Protein AF-0000000083146155 (afdb_homodimer)

Nearest PDB structures (foldseek):
  5msj-assembly4_a  TM=2.814E-01  e=1.990E+00  Mus musculus
  5mx5-assembly1_F  TM=3.264E-01  e=3.813E+00  Mus musculus
  6r1j-assembly1_J-2  TM=2.032E-01  e=9.038E-01  Aeromonas hydrophila J-1
  2ap3-assembly1_A  TM=3.369E-01  e=5.528E+00  Staphylococcus aureus subsp. aureus MW2
  6h2e-assembly1_P-2  TM=2.278E-01  e=1.731E+00  Aeromonas hydrophila subsp. hydrophila AL09-71

Secondary structure (DSSP, 8-state):
--SHHHHHHHHHHHHHHHHHHHHHHHHHIIIIIHHHHHHHHHHS---HHHHHHHHHHHHHHHHHHHHHHHHHHHHHHHHHHHHHHH-GGGGGGS-TTHHHHHHHHHHHHHTHHHHIIIIIHHHHHHHHHHHHS---HHHHHHHHHHHHHHHHHHHHHHHHHHHHHHHHHHHHS--HHHH-/--SHHHHHHHHHHHHHHHHHHHHHHHHHIIIIIHHHHHHHHHHS---HHHHHHHHHHHHHHHHHHHHHHHHHHHHHHHHHHHHHHH-GGGGGGS-TTHHHHHHHHHHHHHTHHHHIIIIIHHHHHHHHHHHHS---HHHHHHHHHHHHHHHHHHHHHHHHHHHHHHHHHHHHS--HHHH-

InterPro domains:
  IPR013901 Anthrone oxygenase [PF08592] (55-167)

Solvent-accessible surface area (backbone atoms only — not comparable to full-atom values): 16990 Å² total; per-residue (Å²): 133,80,77,57,58,57,57,42,48,51,22,46,49,45,17,32,35,37,18,14,16,51,15,19,28,42,33,31,45,35,72,26,46,51,51,18,50,53,48,30,39,73,73,64,70,40,55,47,39,56,50,30,37,37,46,48,41,31,49,56,46,41,61,67,46,50,57,59,51,24,48,55,18,19,50,21,20,40,48,41,16,52,48,46,70,71,28,75,82,43,45,83,52,25,42,95,58,20,33,61,30,15,42,49,19,17,50,30,27,46,37,45,57,60,47,37,65,72,74,37,42,68,59,51,50,52,43,50,51,45,34,73,43,81,79,46,75,78,49,34,64,49,45,53,52,49,51,55,50,45,33,53,55,41,40,57,45,20,44,33,15,38,50,15,21,53,40,33,46,54,25,60,40,56,53,61,75,70,76,101,132,78,73,57,59,58,58,43,48,51,24,46,49,45,17,32,36,38,18,14,17,51,14,17,27,42,32,31,44,34,71,24,45,51,51,20,51,53,48,29,39,72,73,63,71,39,53,46,40,55,50,30,38,37,46,48,40,31,49,55,46,41,63,70,46,51,56,60,52,22,49,54,19,18,50,21,20,40,49,40,15,52,48,44,70,72,28,74,82,42,45,83,52,26,44,96,58,21,33,61,31,16,41,48,18,16,49,30,27,45,37,47,57,60,46,37,64,70,74,38,40,68,59,52,52,53,41,49,51,45,35,73,44,81,79,46,76,79,49,34,63,49,45,53,52,49,51,56,50,45,31,54,55,42,39,56,45,18,44,33,15,39,51,14,22,52,39,34,47,54,25,61,40,56,53,62,77,71,76,102

Organism: NCBI:txid138285

Foldseek 3Di:
DDPLVVLLVVLLCLQLCLLLVLLVVLLCCLPPNLVVLLVCVVPVVPAQLVSLLVVVVVVVVCVVPNQVSLQSNLVSLQSNLVSCVVDPVCPQQFDPCLSVLSNQLSCLSNVLVVLCVPPPVVLNVLSVVSNPDDDDPVSRVVSSVSSNVNSVSSNVSSVSSVVSSVSSVNRRGPPCVVVD/DDPLVVLLVVLLVLQLCLLLVLLVVLLCCLPPNLVVLLVCVVPVVPAQLVSLLVVVVVVVVCVVPNQVSLQSNLVSLQSNLVSCVVDPVCPQQFDPCLSVLSNQLSCLSNVLVVLCVPPPVVLNVLSVVSNPDDDDPVSRVVSSVSSNVNSVSSNVSSVSSVVSSVSSVNRRGPPCVVVD

pLDDT: mean 87.16, std 15.24, range [31.7, 98.44]

Structure (mmCIF, N/CA/C/O backbone):
data_AF-0000000083146155-model_v1
#
loop_
_entity.id
_entity.type
_entity.pdbx_description
1 polymer 'DUF1772-domain-containing protein'
#
loop_
_atom_site.group_PDB
_atom_site.id
_atom_site.type_symbol
_atom_site.label_atom_id
_atom_site.label_alt_id
_atom_site.label_comp_id
_atom_site.label_asym_id
_atom_site.label_entity_id
_atom_site.label_seq_id
_atom_site.pdbx_PDB_ins_code
_atom_site.Cartn_x
_atom_site.Cartn_y
_atom_site.Cartn_z
_atom_site.occupancy
_atom_site.B_iso_or_equiv
_atom_s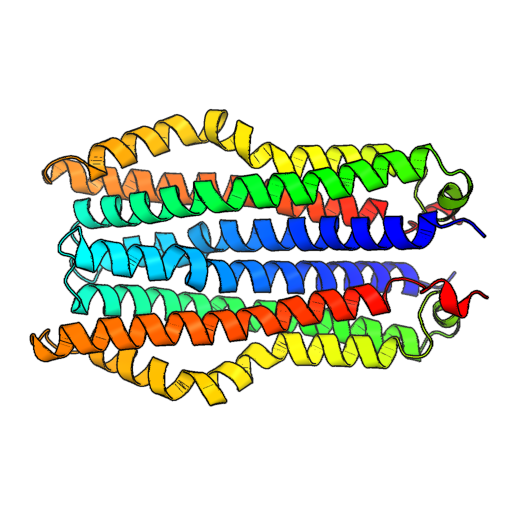ite.auth_seq_id
_atom_site.auth_comp_id
_atom_site.auth_asym_id
_atom_site.auth_atom_id
_atom_site.pdbx_PDB_model_num
ATOM 1 N N . MET A 1 1 ? -1.237 -24.719 -30.266 1 31.97 1 MET A N 1
ATOM 2 C CA . MET A 1 1 ? -0.448 -24.578 -29.047 1 31.97 1 MET A CA 1
ATOM 3 C C . MET A 1 1 ? -1.006 -23.469 -28.172 1 31.97 1 MET A C 1
ATOM 5 O O . MET A 1 1 ? -1.076 -22.312 -28.594 1 31.97 1 MET A O 1
ATOM 9 N N . SER A 1 2 ? -1.996 -23.453 -27.266 1 38.19 2 SER A N 1
ATOM 10 C CA . SER A 1 2 ? -3.098 -22.641 -26.75 1 38.19 2 SER A CA 1
ATOM 11 C C . SER A 1 2 ? -2.586 -21.375 -26.078 1 38.19 2 SER A C 1
ATOM 13 O O . SER A 1 2 ? -1.736 -21.438 -25.188 1 38.19 2 SER A O 1
ATOM 15 N N . THR A 1 3 ? -2.342 -20.234 -26.766 1 43.84 3 THR A N 1
ATOM 16 C CA . THR A 1 3 ? -2.09 -18.812 -26.625 1 43.84 3 THR A CA 1
ATOM 17 C C . THR A 1 3 ? -2.57 -18.297 -25.266 1 43.84 3 THR A C 1
ATOM 19 O O . THR A 1 3 ? -2.262 -17.172 -24.875 1 43.84 3 THR A O 1
ATOM 22 N N . HIS A 1 4 ? -3.465 -19.094 -24.562 1 54.62 4 HIS A N 1
ATOM 23 C CA . HIS A 1 4 ? -4.277 -18.875 -23.375 1 54.62 4 HIS A CA 1
ATOM 24 C C . HIS A 1 4 ? -3.416 -18.891 -22.109 1 54.62 4 HIS A C 1
ATOM 26 O O . HIS A 1 4 ? -3.664 -18.125 -21.172 1 54.62 4 HIS A O 1
ATOM 32 N N . PRO A 1 5 ? -2.176 -19.594 -22.266 1 67.19 5 PRO A N 1
ATOM 33 C CA . PRO A 1 5 ? -1.485 -19.781 -21 1 67.19 5 PRO A CA 1
ATOM 34 C C . PRO A 1 5 ? -0.743 -18.531 -20.531 1 67.19 5 PRO A C 1
ATOM 36 O O . PRO A 1 5 ? -0.784 -18.203 -19.344 1 67.19 5 PRO A O 1
ATOM 39 N N . THR A 1 6 ? -0.368 -17.75 -21.688 1 69.25 6 THR A N 1
ATOM 40 C CA . THR A 1 6 ? 0.398 -16.578 -21.281 1 69.25 6 THR A CA 1
ATOM 41 C C . THR A 1 6 ? -0.528 -15.469 -20.766 1 69.25 6 THR A C 1
ATOM 43 O O . THR A 1 6 ? -0.235 -14.82 -19.766 1 69.25 6 THR A O 1
ATOM 46 N N . ALA A 1 7 ? -1.548 -15.266 -21.562 1 79.06 7 ALA A N 1
ATOM 47 C CA . ALA A 1 7 ? -2.512 -14.25 -21.156 1 79.06 7 ALA A CA 1
ATOM 48 C C . ALA A 1 7 ? -3.092 -14.57 -19.781 1 79.06 7 ALA A C 1
ATOM 50 O O . ALA A 1 7 ? -3.311 -13.672 -18.969 1 79.06 7 ALA A O 1
ATOM 51 N N . PHE A 1 8 ? -3.301 -15.789 -19.578 1 83.56 8 PHE A N 1
ATOM 52 C CA . PHE A 1 8 ? -3.826 -16.219 -18.281 1 83.56 8 PHE A CA 1
ATOM 53 C C . PHE A 1 8 ? -2.814 -15.969 -17.172 1 83.56 8 PHE A C 1
ATOM 55 O O . PHE A 1 8 ? -3.168 -15.445 -16.109 1 83.56 8 PHE A O 1
ATOM 62 N N . CYS A 1 9 ? -1.632 -16.188 -17.516 1 77 9 CYS A N 1
ATOM 63 C CA . CYS A 1 9 ? -0.571 -15.984 -16.531 1 77 9 CYS A CA 1
ATOM 64 C C . CYS A 1 9 ? -0.4 -14.5 -16.219 1 77 9 CYS A C 1
ATOM 66 O O . CYS A 1 9 ? -0.25 -14.117 -15.055 1 77 9 CYS A O 1
ATOM 68 N N . VAL A 1 10 ? -0.438 -13.734 -17.188 1 80.12 10 VAL A N 1
ATOM 69 C CA . VAL A 1 10 ? -0.311 -12.297 -17.016 1 80.12 10 VAL A CA 1
ATOM 70 C C . VAL A 1 10 ? -1.491 -11.766 -16.203 1 80.12 10 VAL A C 1
ATOM 72 O O . VAL A 1 10 ? -1.312 -10.961 -15.281 1 80.12 10 VAL A O 1
ATOM 75 N N . ALA A 1 11 ? -2.631 -12.219 -16.516 1 87.62 11 ALA A N 1
ATOM 76 C CA . ALA A 1 11 ? -3.822 -11.789 -15.781 1 87.62 11 ALA A CA 1
ATOM 77 C C . ALA A 1 11 ? -3.742 -12.211 -14.32 1 87.62 11 ALA A C 1
ATOM 79 O O . ALA A 1 11 ? -4.156 -11.461 -13.43 1 87.62 11 ALA A O 1
ATOM 80 N N . GLN A 1 12 ? -3.246 -13.305 -14.094 1 84.81 12 GLN A N 1
ATOM 81 C CA . GLN A 1 12 ? -3.086 -13.773 -12.727 1 84.81 12 GLN A CA 1
ATOM 82 C C . GLN A 1 12 ? -2.119 -12.883 -11.945 1 84.81 12 GLN A C 1
ATOM 84 O O . GLN A 1 12 ? -2.396 -12.5 -10.812 1 84.81 12 GLN A O 1
ATOM 89 N N . VAL A 1 13 ? -1.104 -12.594 -12.656 1 82.44 13 VAL A N 1
ATOM 90 C CA . VAL A 1 13 ? -0.081 -11.766 -12.023 1 82.44 13 VAL A CA 1
ATOM 91 C C . VAL A 1 13 ? -0.646 -10.375 -11.734 1 82.44 13 VAL A C 1
ATOM 93 O O . VAL A 1 13 ? -0.481 -9.844 -10.633 1 82.44 13 VAL A O 1
ATOM 96 N N . VAL A 1 14 ? -1.274 -9.844 -12.625 1 88.31 14 VAL A N 1
ATOM 97 C CA . VAL A 1 14 ? -1.86 -8.516 -12.477 1 88.31 14 VAL A CA 1
ATOM 98 C C . VAL A 1 14 ? -2.92 -8.539 -11.375 1 88.31 14 VAL A C 1
ATOM 100 O O . VAL A 1 14 ? -2.967 -7.648 -10.531 1 88.31 14 VAL A O 1
ATOM 103 N N . GLY A 1 15 ? -3.695 -9.594 -11.406 1 93.56 15 GLY A N 1
ATOM 104 C CA . GLY A 1 15 ? -4.738 -9.703 -10.391 1 93.56 15 GLY A CA 1
ATOM 105 C C . GLY A 1 15 ? -4.191 -9.859 -8.984 1 93.56 15 GLY A C 1
ATOM 106 O O . GLY A 1 15 ? -4.566 -9.117 -8.078 1 93.56 15 GLY A O 1
ATOM 107 N N . LEU A 1 16 ? -3.312 -10.727 -8.859 1 89.75 16 LEU A N 1
ATOM 108 C CA . LEU A 1 16 ? -2.777 -11.039 -7.535 1 89.75 16 LEU A CA 1
ATOM 109 C C . LEU A 1 16 ? -1.937 -9.883 -7.004 1 89.75 16 LEU A C 1
ATOM 111 O O . LEU A 1 16 ? -2.117 -9.453 -5.863 1 89.75 16 LEU A O 1
ATOM 115 N N . SER A 1 17 ? -1.04 -9.391 -7.793 1 90.75 17 SER A N 1
ATOM 116 C CA . SER A 1 17 ? -0.197 -8.281 -7.363 1 90.75 17 SER A CA 1
ATOM 117 C C . SER A 1 17 ? -1.017 -7.008 -7.16 1 90.75 17 SER A C 1
ATOM 119 O O . SER A 1 17 ? -0.774 -6.254 -6.215 1 90.75 17 SER A O 1
ATOM 121 N N . GLY A 1 18 ? -1.962 -6.855 -8.07 1 95.31 18 GLY A N 1
ATOM 122 C CA . GLY A 1 18 ? -2.805 -5.676 -7.945 1 95.31 18 GLY A CA 1
ATOM 123 C C . GLY A 1 18 ? -3.609 -5.656 -6.66 1 95.31 18 GLY A C 1
ATOM 124 O O . GLY A 1 18 ? -3.756 -4.605 -6.031 1 95.31 18 GLY A O 1
ATOM 125 N N . ALA A 1 19 ? -4.086 -6.805 -6.328 1 97 19 ALA A N 1
ATOM 126 C CA . ALA A 1 19 ? -4.891 -6.898 -5.113 1 97 19 ALA A CA 1
ATOM 127 C C . ALA A 1 19 ? -4.047 -6.621 -3.873 1 97 19 ALA A C 1
ATOM 129 O O . ALA A 1 19 ? -4.441 -5.828 -3.012 1 97 19 ALA A O 1
ATOM 130 N N . ALA A 1 20 ? -2.916 -7.199 -3.801 1 95.5 20 ALA A N 1
ATOM 131 C CA . ALA A 1 20 ? -2.029 -6.984 -2.658 1 95.5 20 ALA A CA 1
ATOM 132 C C . ALA A 1 20 ? -1.504 -5.555 -2.633 1 95.5 20 ALA A C 1
ATOM 134 O O . ALA A 1 20 ? -1.403 -4.941 -1.565 1 95.5 20 ALA A O 1
ATOM 135 N N . PHE A 1 21 ? -1.176 -5.062 -3.816 1 96.38 21 PHE A N 1
ATOM 136 C CA . PHE A 1 21 ? -0.699 -3.693 -3.949 1 96.38 21 PHE A CA 1
ATOM 137 C C . PHE A 1 21 ? -1.745 -2.705 -3.445 1 96.38 21 PHE A C 1
ATOM 139 O O . PHE A 1 21 ? -1.431 -1.803 -2.668 1 96.38 21 PHE A O 1
ATOM 146 N N . LEU A 1 22 ? -2.938 -2.873 -3.914 1 97.88 22 LEU A N 1
ATOM 147 C CA . LEU A 1 22 ? -4.027 -1.99 -3.516 1 97.88 22 LEU A CA 1
ATOM 148 C C . LEU A 1 22 ? -4.27 -2.066 -2.012 1 97.88 22 LEU A C 1
ATOM 150 O O . LEU A 1 22 ? -4.48 -1.042 -1.36 1 97.88 22 LEU A O 1
ATOM 154 N N . SER A 1 23 ? -4.273 -3.246 -1.504 1 97.81 23 SER A N 1
ATOM 155 C CA . SER A 1 23 ? -4.434 -3.424 -0.064 1 97.81 23 SER A CA 1
ATOM 156 C C . SER A 1 23 ? -3.361 -2.666 0.71 1 97.81 23 SER A C 1
ATOM 158 O O . SER A 1 23 ? -3.67 -1.945 1.662 1 97.81 23 SER A O 1
ATOM 160 N N . GLY A 1 24 ? -2.125 -2.818 0.305 1 96.69 24 GLY A N 1
ATOM 161 C CA . GLY A 1 24 ? -1.04 -2.111 0.968 1 96.69 24 GLY A CA 1
ATOM 162 C C . GLY A 1 24 ? -1.189 -0.604 0.917 1 96.69 24 GLY A C 1
ATOM 163 O O . GLY A 1 24 ? -0.949 0.084 1.911 1 96.69 24 GLY A O 1
ATOM 164 N N . LYS A 1 25 ? -1.527 -0.166 -0.209 1 96.38 25 LYS A N 1
ATOM 165 C CA . LYS A 1 25 ? -1.712 1.27 -0.401 1 96.38 25 LYS A CA 1
ATOM 166 C C . LYS A 1 25 ? -2.775 1.819 0.546 1 96.38 25 LYS A C 1
ATOM 168 O O . LYS A 1 25 ? -2.574 2.861 1.175 1 96.38 25 LYS A O 1
ATOM 173 N N . ILE A 1 26 ? -3.891 1.121 0.667 1 97.12 26 ILE A N 1
ATOM 174 C CA . ILE A 1 26 ? -4.996 1.572 1.506 1 97.12 26 ILE A CA 1
ATOM 175 C C . ILE A 1 26 ? -4.629 1.407 2.979 1 97.12 26 ILE A C 1
ATOM 177 O O . ILE A 1 26 ? -4.902 2.289 3.797 1 97.12 26 ILE A O 1
ATOM 181 N N . PHE A 1 27 ? -3.924 0.325 3.332 1 96.06 27 PHE A N 1
ATOM 182 C CA . PHE A 1 27 ? -3.521 0.073 4.711 1 96.06 27 PHE A CA 1
ATOM 183 C C . PHE A 1 27 ? -2.545 1.139 5.191 1 96.06 27 PHE A C 1
ATOM 185 O O . PHE A 1 27 ? -2.537 1.492 6.375 1 96.06 27 PHE A O 1
ATOM 192 N N . SER A 1 28 ? -1.743 1.602 4.312 1 95.75 28 SER A N 1
ATOM 193 C CA . SER A 1 28 ? -0.761 2.617 4.68 1 95.75 28 SER A CA 1
ATOM 194 C C . SER A 1 28 ? -1.434 3.85 5.273 1 95.75 28 SER A C 1
ATOM 196 O O . SER A 1 28 ? -0.94 4.426 6.242 1 95.75 28 SER A O 1
ATOM 198 N N . LEU A 1 29 ? -2.529 4.211 4.746 1 96.12 29 LEU A N 1
ATOM 199 C CA . LEU A 1 29 ? -3.26 5.379 5.223 1 96.12 29 LEU A CA 1
ATOM 200 C C . LEU A 1 29 ? -3.76 5.164 6.648 1 96.12 29 LEU A C 1
ATOM 202 O O . LEU A 1 29 ? -3.752 6.094 7.461 1 96.12 29 LEU A O 1
ATOM 206 N N . SER A 1 30 ? -4.121 3.918 6.93 1 96 30 SER A N 1
ATOM 207 C CA . SER A 1 30 ? -4.711 3.611 8.227 1 96 30 SER A CA 1
ATOM 208 C C . SER A 1 30 ? -3.633 3.326 9.273 1 96 30 SER A C 1
ATOM 210 O O . SER A 1 30 ? -3.818 3.607 10.453 1 96 30 SER A O 1
ATOM 212 N N . THR A 1 31 ? -2.531 2.793 8.859 1 94.38 31 THR A N 1
ATOM 213 C CA . THR A 1 31 ? -1.574 2.322 9.852 1 94.38 31 THR A CA 1
ATOM 214 C C . THR A 1 31 ? -0.445 3.332 10.039 1 94.38 31 THR A C 1
ATOM 216 O O . THR A 1 31 ? 0.225 3.34 11.07 1 94.38 31 THR A O 1
ATOM 219 N N . VAL A 1 32 ? -0.24 4.156 9.094 1 94 32 VAL A N 1
ATOM 220 C CA . VAL A 1 32 ? 0.902 5.062 9.164 1 94 32 VAL A CA 1
ATOM 221 C C . VAL A 1 32 ? 0.417 6.508 9.125 1 94 32 VAL A C 1
ATOM 223 O O . VAL A 1 32 ? 0.663 7.281 10.055 1 94 32 VAL A O 1
ATOM 226 N N . VAL A 1 33 ? -0.425 6.805 8.172 1 94.38 33 VAL A N 1
ATOM 227 C CA . VAL A 1 33 ? -0.638 8.195 7.777 1 94.38 33 VAL A CA 1
ATOM 228 C C . VAL A 1 33 ? -1.578 8.875 8.773 1 94.38 33 VAL A C 1
ATOM 230 O O . VAL A 1 33 ? -1.211 9.867 9.398 1 94.38 33 VAL A O 1
ATOM 233 N N . VAL A 1 34 ? -2.754 8.258 8.953 1 95.44 34 VAL A N 1
ATOM 234 C CA . VAL A 1 34 ? -3.744 8.914 9.797 1 95.44 34 VAL A CA 1
ATOM 235 C C . VAL A 1 34 ? -3.256 8.938 11.242 1 95.44 34 VAL A C 1
ATOM 237 O O . VAL A 1 34 ? -3.369 9.953 11.93 1 95.44 34 VAL A O 1
ATOM 240 N N . PRO A 1 35 ? -2.631 7.867 11.695 1 95.12 35 PRO A N 1
ATOM 241 C CA . PRO A 1 35 ? -2.055 7.934 13.039 1 95.12 35 PRO A CA 1
ATOM 242 C C . PRO A 1 35 ? -0.976 9.008 13.172 1 95.12 35 PRO A C 1
ATOM 244 O O . PRO A 1 35 ? -0.856 9.641 14.219 1 95.12 35 PRO A O 1
ATOM 247 N N . ALA A 1 36 ? -0.198 9.219 12.188 1 94.56 36 ALA A N 1
ATOM 248 C CA . ALA A 1 36 ? 0.831 10.258 12.203 1 94.56 36 ALA A CA 1
ATOM 249 C C . ALA A 1 36 ? 0.208 11.648 12.305 1 94.56 36 ALA A C 1
ATOM 251 O O . ALA A 1 36 ? 0.737 12.523 13 1 94.56 36 ALA A O 1
ATOM 252 N N . ILE A 1 37 ? -0.878 11.859 11.617 1 94.06 37 ILE A N 1
ATOM 253 C CA . ILE A 1 37 ? -1.585 13.133 11.648 1 94.06 37 ILE A CA 1
ATOM 254 C C . ILE A 1 37 ? -2.178 13.367 13.031 1 94.06 37 ILE A C 1
ATOM 256 O O . ILE A 1 37 ? -2.045 14.453 13.602 1 94.06 37 ILE A O 1
ATOM 260 N N . ILE A 1 38 ? -2.791 12.312 13.562 1 93.94 38 ILE A N 1
ATOM 261 C CA . ILE A 1 38 ? -3.375 12.414 14.898 1 93.94 38 ILE A CA 1
ATOM 262 C C . ILE A 1 38 ? -2.277 12.695 15.914 1 93.94 38 ILE A C 1
ATOM 264 O O . ILE A 1 38 ? -2.457 13.523 16.812 1 93.94 38 ILE A O 1
ATOM 268 N N . GLN A 1 39 ? -1.173 12.055 15.789 1 94.06 39 GLN A N 1
ATOM 269 C CA . GLN A 1 39 ? -0.038 12.289 16.672 1 94.06 39 GLN A CA 1
ATOM 270 C C . GLN A 1 39 ? 0.433 13.742 16.594 1 94.06 39 GLN A C 1
ATOM 272 O O . GLN A 1 39 ? 0.791 14.344 17.609 1 94.06 39 GLN A O 1
ATOM 277 N N . ALA A 1 40 ? 0.434 14.281 15.43 1 92.19 40 ALA A N 1
ATOM 278 C CA . ALA A 1 40 ? 0.857 15.664 15.242 1 92.19 40 ALA A CA 1
ATOM 279 C C . ALA A 1 40 ? -0.109 16.625 15.922 1 92.19 40 ALA A C 1
ATOM 281 O O . ALA A 1 40 ? 0.302 17.688 16.422 1 92.19 40 ALA A O 1
ATOM 282 N N . THR A 1 41 ? -1.384 16.297 15.867 1 91.31 41 THR A N 1
ATOM 283 C CA . THR A 1 41 ? -2.357 17.141 16.547 1 91.31 41 THR A CA 1
ATOM 284 C C . THR A 1 41 ? -2.15 17.109 18.047 1 91.31 41 THR A C 1
ATOM 286 O O . THR A 1 41 ? -2.324 18.109 18.734 1 91.31 41 THR A O 1
ATOM 289 N N . ARG A 1 42 ? -1.691 16.047 18.547 1 90.38 42 ARG A N 1
ATOM 290 C CA . ARG A 1 42 ? -1.549 15.844 19.984 1 90.38 42 ARG A CA 1
ATOM 291 C C . ARG A 1 42 ? -0.203 16.359 20.469 1 90.38 42 ARG A C 1
ATOM 293 O O . ARG A 1 42 ? -0.112 16.922 21.562 1 90.38 42 ARG A O 1
ATOM 300 N N . GLU A 1 43 ? 0.776 16.219 19.672 1 90.56 43 GLU A N 1
ATOM 301 C CA . GLU A 1 43 ? 2.129 16.453 20.172 1 90.56 43 GLU A CA 1
ATOM 302 C C . GLU A 1 43 ? 2.754 17.688 19.531 1 90.56 43 GLU A C 1
ATOM 304 O O . GLU A 1 43 ? 3.66 18.297 20.109 1 90.56 43 GLU A O 1
ATOM 309 N N . ASP A 1 44 ? 2.287 18.016 18.328 1 87.94 44 ASP A N 1
ATOM 310 C CA . ASP A 1 44 ? 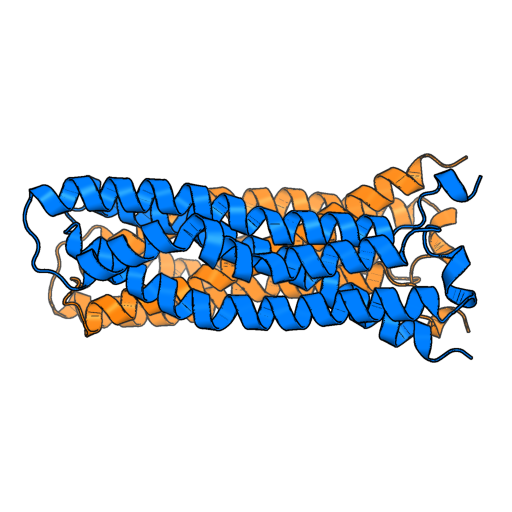2.986 19.062 17.594 1 87.94 44 ASP A CA 1
ATOM 311 C C . ASP A 1 44 ? 2.072 20.266 17.328 1 87.94 44 ASP A C 1
ATOM 313 O O . ASP A 1 44 ? 2.322 21.062 16.422 1 87.94 44 ASP A O 1
ATOM 317 N N . GLN A 1 45 ? 0.933 20.359 18 1 85.81 45 GLN A N 1
ATOM 318 C CA . GLN A 1 45 ? 0.006 21.5 17.969 1 85.81 45 GLN A CA 1
ATOM 319 C C . GLN A 1 45 ? -0.538 21.734 16.562 1 85.81 45 GLN A C 1
ATOM 321 O O . GLN A 1 45 ? -0.679 22.875 16.141 1 85.81 45 GLN A O 1
ATOM 326 N N . LEU A 1 46 ? -0.656 20.703 15.82 1 89.25 46 LEU A N 1
ATOM 327 C CA . LEU A 1 46 ? -1.369 20.797 14.547 1 89.25 46 LEU A CA 1
ATOM 328 C C . LEU A 1 46 ? -2.848 21.094 14.781 1 89.25 46 LEU A C 1
ATOM 330 O O . LEU A 1 46 ? -3.545 20.328 15.438 1 89.25 46 LEU A O 1
ATOM 334 N N . PRO A 1 47 ? -3.275 22.234 14.266 1 88.5 47 PRO A N 1
ATOM 335 C CA . PRO A 1 47 ? -4.707 22.484 14.414 1 88.5 47 PRO A CA 1
ATOM 336 C C . PRO A 1 47 ? -5.574 21.375 13.836 1 88.5 47 PRO A C 1
ATOM 338 O O . PRO A 1 47 ? -5.285 20.859 12.75 1 88.5 47 PRO A O 1
ATOM 341 N N . VAL A 1 48 ? -6.57 21.062 14.508 1 88.25 48 VAL A N 1
ATOM 342 C CA . VAL A 1 48 ? -7.422 19.922 14.156 1 88.25 48 VAL A CA 1
ATOM 343 C C . VAL A 1 48 ? -8.109 20.188 12.812 1 88.25 48 VAL A C 1
ATOM 345 O O . VAL A 1 48 ? -8.344 19.266 12.039 1 88.25 48 VAL A O 1
ATOM 348 N N . THR A 1 49 ? -8.414 21.406 12.562 1 88.19 49 THR A N 1
ATOM 349 C CA . THR A 1 49 ? -9.008 21.766 11.273 1 88.19 49 THR A CA 1
ATOM 350 C C . THR A 1 49 ? -8.031 21.5 10.133 1 88.19 49 THR A C 1
ATOM 352 O O . THR A 1 49 ? -8.438 21.094 9.047 1 88.19 49 THR A O 1
ATOM 355 N N . THR A 1 50 ? -6.816 21.797 10.406 1 90.94 50 THR A N 1
ATOM 356 C CA . THR A 1 50 ? -5.793 21.531 9.398 1 90.94 50 THR A CA 1
ATOM 357 C C . THR A 1 50 ? -5.621 20.031 9.188 1 90.94 50 THR A C 1
ATOM 359 O O . THR A 1 50 ? -5.371 19.578 8.07 1 90.94 50 THR A O 1
ATOM 362 N N . ALA A 1 51 ? -5.738 19.344 10.266 1 93.5 51 ALA A N 1
ATOM 363 C CA . ALA A 1 51 ? -5.695 17.891 10.141 1 93.5 51 ALA A CA 1
ATOM 364 C C . ALA A 1 51 ? -6.801 17.375 9.227 1 93.5 51 ALA A C 1
ATOM 366 O O . ALA A 1 51 ? -6.574 16.484 8.398 1 93.5 51 ALA A O 1
ATOM 367 N N . ALA A 1 52 ? -7.969 17.938 9.352 1 93.94 52 ALA A N 1
ATOM 368 C CA . ALA A 1 52 ? -9.086 17.562 8.492 1 93.94 52 ALA A CA 1
ATOM 369 C C . ALA A 1 52 ? -8.812 17.938 7.039 1 93.94 52 ALA A C 1
ATOM 371 O O . ALA A 1 52 ? -9.195 17.219 6.121 1 93.94 52 ALA A O 1
ATOM 372 N N . LYS A 1 53 ? -8.188 19.062 6.859 1 93.75 53 LYS A N 1
ATOM 373 C CA . LYS A 1 53 ? -7.848 19.484 5.508 1 93.75 53 LYS A CA 1
ATOM 374 C C . LYS A 1 53 ? -6.824 18.562 4.871 1 93.75 53 LYS A C 1
ATOM 376 O O . LYS A 1 53 ? -6.918 18.234 3.684 1 93.75 53 LYS A O 1
ATOM 381 N N . ILE A 1 54 ? -5.855 18.172 5.637 1 94.38 54 ILE A N 1
ATOM 382 C CA . ILE A 1 54 ? -4.879 17.219 5.137 1 94.38 54 ILE A CA 1
ATOM 383 C C . ILE A 1 54 ? -5.582 15.914 4.754 1 94.38 54 ILE A C 1
ATOM 385 O O . ILE A 1 54 ? -5.316 15.352 3.693 1 94.38 54 ILE A O 1
ATOM 389 N N . TRP A 1 55 ? -6.469 15.508 5.664 1 96.12 55 TRP A N 1
ATOM 390 C CA . TRP A 1 55 ? -7.234 14.305 5.371 1 96.12 55 TRP A CA 1
ATOM 391 C C . TRP A 1 55 ? -8.016 14.453 4.07 1 96.12 55 TRP A C 1
ATOM 393 O O . TRP A 1 55 ? -8.078 13.531 3.26 1 96.12 55 TRP A O 1
ATOM 403 N N . ARG A 1 56 ? -8.664 15.547 3.875 1 95.06 56 ARG A N 1
ATOM 404 C CA . ARG A 1 56 ? -9.406 15.805 2.645 1 95.06 56 ARG A CA 1
ATOM 405 C C . ARG A 1 56 ? -8.516 15.633 1.42 1 95.06 56 ARG A C 1
ATOM 407 O O . ARG A 1 56 ? -8.922 15.016 0.433 1 95.06 56 ARG A O 1
ATOM 414 N N . ASN A 1 57 ? -7.363 16.188 1.487 1 95.31 57 ASN A N 1
ATOM 415 C CA . ASN A 1 57 ? -6.418 16.047 0.386 1 95.31 57 ASN A CA 1
ATOM 416 C C . ASN A 1 57 ? -6.035 14.586 0.155 1 95.31 57 ASN A C 1
ATOM 418 O O . ASN A 1 57 ? -5.941 14.141 -0.99 1 95.31 57 ASN A O 1
ATOM 422 N N . LEU A 1 58 ? -5.789 13.922 1.267 1 95.69 58 LEU A N 1
ATOM 423 C CA . LEU A 1 58 ? -5.477 12.5 1.195 1 95.69 58 LEU A CA 1
ATOM 424 C C . LEU A 1 58 ? -6.605 11.727 0.526 1 95.69 58 LEU A C 1
ATOM 426 O O . LEU A 1 58 ? -6.363 10.922 -0.374 1 95.69 58 LEU A O 1
ATOM 430 N N . TYR A 1 59 ? -7.75 12.008 1.056 1 95.69 59 TYR A N 1
ATOM 431 C CA . TYR A 1 59 ? -8.93 11.289 0.572 1 95.69 59 TYR A CA 1
ATOM 432 C C . TYR A 1 59 ? -9.164 11.562 -0.909 1 95.69 59 TYR A C 1
ATOM 434 O O . TYR A 1 59 ? -9.484 10.648 -1.672 1 95.69 59 TYR A O 1
ATOM 442 N N . THR A 1 60 ? -9.039 12.742 -1.351 1 94.81 60 THR A N 1
ATOM 443 C CA . THR A 1 60 ? -9.258 13.125 -2.742 1 94.81 60 THR A CA 1
ATOM 444 C C . THR A 1 60 ? -8.242 12.445 -3.654 1 94.81 60 THR A C 1
ATOM 446 O O . THR A 1 60 ? -8.602 11.922 -4.711 1 94.81 60 THR A O 1
ATOM 449 N N . ARG A 1 61 ? -7.098 12.383 -3.275 1 94 61 ARG A N 1
ATOM 450 C CA . ARG A 1 61 ? -6.062 11.727 -4.062 1 94 61 ARG A CA 1
ATOM 451 C C . ARG A 1 61 ? -6.246 10.211 -4.051 1 94 61 ARG A C 1
ATOM 453 O O . ARG A 1 61 ? -6.055 9.547 -5.074 1 94 61 ARG A O 1
ATOM 460 N N . GLY A 1 62 ? -6.547 9.695 -2.885 1 94.06 62 GLY A N 1
ATOM 461 C CA . GLY A 1 62 ? -6.809 8.273 -2.781 1 94.06 62 GLY A CA 1
ATOM 462 C C . GLY A 1 62 ? -7.973 7.812 -3.639 1 94.06 62 GLY A C 1
ATOM 463 O O . GLY A 1 62 ? -7.887 6.785 -4.312 1 94.06 62 GLY A O 1
ATOM 464 N N . LYS A 1 63 ? -9.008 8.594 -3.609 1 93.94 63 LYS A N 1
ATOM 465 C CA . LYS A 1 63 ? -10.203 8.281 -4.395 1 93.94 63 LYS A CA 1
ATOM 466 C C . LYS A 1 63 ? -9.898 8.297 -5.887 1 93.94 63 LYS A C 1
ATOM 468 O O . LYS A 1 63 ? -10.492 7.539 -6.656 1 93.94 63 LYS A O 1
ATOM 473 N N . ALA A 1 64 ? -8.977 9.031 -6.312 1 94.25 64 ALA A N 1
ATOM 474 C CA . ALA A 1 64 ? -8.609 9.133 -7.723 1 94.25 64 ALA A CA 1
ATOM 475 C C . ALA A 1 64 ? -7.746 7.949 -8.148 1 94.25 64 ALA A C 1
ATOM 477 O O . ALA A 1 64 ? -7.652 7.637 -9.336 1 94.25 64 ALA A O 1
ATOM 478 N N . GLN A 1 65 ? -7.125 7.344 -7.254 1 95.19 65 GLN A N 1
ATOM 479 C CA . GLN A 1 65 ? -6.145 6.324 -7.609 1 95.19 65 GLN A CA 1
ATOM 480 C C . GLN A 1 65 ? -6.668 4.926 -7.281 1 95.19 65 GLN A C 1
ATOM 482 O O . GLN A 1 65 ? -6.512 3.998 -8.078 1 95.19 65 GLN A O 1
ATOM 487 N N . ALA A 1 66 ? -7.277 4.738 -6.168 1 95.94 66 ALA A N 1
ATOM 488 C CA . ALA A 1 66 ? -7.605 3.408 -5.664 1 95.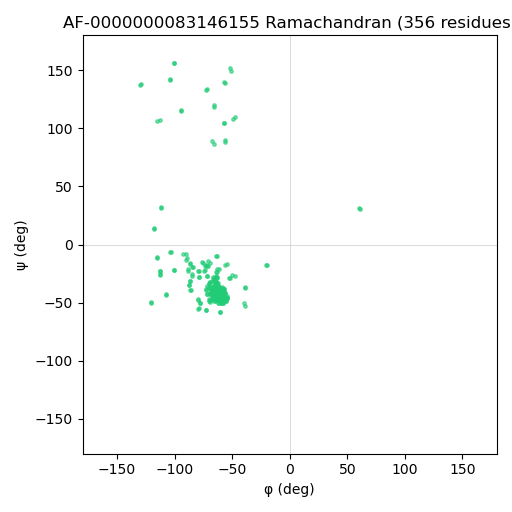94 66 ALA A CA 1
ATOM 489 C C . ALA A 1 66 ? -8.656 2.734 -6.543 1 95.94 66 ALA A C 1
ATOM 491 O O . ALA A 1 66 ? -8.484 1.584 -6.957 1 95.94 66 ALA A O 1
ATOM 492 N N . PRO A 1 67 ? -9.789 3.41 -6.949 1 96.56 67 PRO A N 1
ATOM 493 C CA . PRO A 1 67 ? -10.82 2.734 -7.738 1 96.56 67 PRO A CA 1
ATOM 494 C C . PRO A 1 67 ? -10.32 2.283 -9.109 1 96.56 67 PRO A C 1
ATOM 496 O O . PRO A 1 67 ? -10.594 1.157 -9.531 1 96.56 67 PRO A O 1
ATOM 499 N N . PRO A 1 68 ? -9.57 3.088 -9.852 1 96.88 68 PRO A N 1
ATOM 500 C CA . PRO A 1 68 ? -9.023 2.594 -11.117 1 96.88 68 PRO A CA 1
ATOM 501 C C . PRO A 1 68 ? -8.125 1.375 -10.938 1 96.88 68 PRO A C 1
ATOM 503 O O . PRO A 1 68 ? -8.156 0.452 -11.758 1 96.88 68 PRO A O 1
ATOM 506 N N . ILE A 1 69 ? -7.262 1.399 -9.938 1 96.5 69 ILE A N 1
ATOM 507 C CA . ILE A 1 69 ? -6.422 0.24 -9.656 1 96.5 69 ILE A CA 1
ATOM 508 C C . ILE A 1 69 ? -7.301 -0.974 -9.359 1 96.5 69 ILE A C 1
ATOM 510 O O . ILE A 1 69 ? -7.031 -2.076 -9.844 1 96.5 69 ILE A O 1
ATOM 514 N N . ALA A 1 70 ? -8.32 -0.753 -8.594 1 98.19 70 ALA A N 1
ATOM 515 C CA . ALA A 1 70 ? -9.258 -1.829 -8.281 1 98.19 70 ALA A CA 1
ATOM 516 C C . ALA A 1 70 ? -9.914 -2.363 -9.547 1 98.19 70 ALA A C 1
ATOM 518 O O . ALA A 1 70 ? -10.086 -3.574 -9.703 1 98.19 70 ALA A O 1
ATOM 519 N N . ALA A 1 71 ? -10.266 -1.487 -10.414 1 97.62 71 ALA A N 1
ATOM 520 C CA . ALA A 1 71 ? -10.938 -1.873 -11.656 1 97.62 71 ALA A CA 1
ATOM 521 C C . ALA A 1 71 ? -10.031 -2.742 -12.523 1 97.62 71 ALA A C 1
ATOM 523 O O . ALA A 1 71 ? -10.453 -3.781 -13.031 1 97.62 71 ALA A O 1
ATOM 524 N N . VAL A 1 72 ? -8.797 -2.328 -12.703 1 96.69 72 VAL A N 1
ATOM 525 C CA . VAL A 1 72 ? -7.844 -3.08 -13.516 1 96.69 72 VAL A CA 1
ATOM 526 C C . VAL A 1 72 ? -7.602 -4.449 -12.883 1 96.69 72 VAL A C 1
ATOM 528 O O . VAL A 1 72 ? -7.57 -5.465 -13.578 1 96.69 72 VAL A O 1
ATOM 531 N N . THR A 1 73 ? -7.422 -4.453 -11.578 1 97.06 73 THR A N 1
ATOM 532 C CA . THR A 1 73 ? -7.188 -5.691 -10.836 1 97.06 73 THR A CA 1
ATOM 533 C C . THR A 1 73 ? -8.383 -6.629 -10.961 1 97.06 73 THR A C 1
ATOM 535 O O . THR A 1 73 ? -8.219 -7.82 -11.242 1 97.06 73 THR A O 1
ATOM 538 N N . SER A 1 74 ? -9.531 -6.078 -10.781 1 98.19 74 SER A N 1
ATOM 539 C CA . SER A 1 74 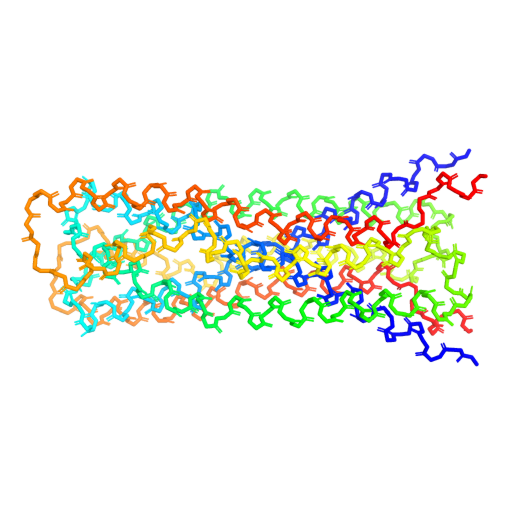? -10.75 -6.867 -10.898 1 98.19 74 SER A CA 1
ATOM 540 C C . SER A 1 74 ? -10.922 -7.418 -12.312 1 98.19 74 SER A C 1
ATOM 542 O O . SER A 1 74 ? -11.312 -8.57 -12.484 1 98.19 74 SER A O 1
ATOM 544 N N . ALA A 1 75 ? -10.68 -6.613 -13.273 1 97.75 75 ALA A N 1
ATOM 545 C CA . ALA A 1 75 ? -10.766 -7.062 -14.656 1 97.75 75 ALA A CA 1
ATOM 546 C C . ALA A 1 75 ? -9.82 -8.234 -14.914 1 97.75 75 ALA A C 1
ATOM 548 O O . ALA A 1 75 ? -10.164 -9.164 -15.641 1 97.75 75 ALA A O 1
ATOM 549 N N . ALA A 1 76 ? -8.656 -8.164 -14.367 1 94.81 76 ALA A N 1
ATOM 550 C CA . ALA A 1 76 ? -7.699 -9.258 -14.5 1 94.81 76 ALA A CA 1
ATOM 551 C C . ALA A 1 76 ? -8.25 -10.539 -13.883 1 94.81 76 ALA A C 1
ATOM 553 O O . ALA A 1 76 ? -8.156 -11.617 -14.484 1 94.81 76 ALA A O 1
ATOM 554 N N . PHE A 1 77 ? -8.797 -10.453 -12.703 1 96.25 77 PHE A N 1
ATOM 555 C CA . PHE A 1 77 ? -9.383 -11.617 -12.055 1 96.25 77 PHE A CA 1
ATOM 556 C C . PHE A 1 77 ? -10.555 -12.164 -12.867 1 96.25 77 PHE A C 1
ATOM 558 O O . PHE A 1 77 ? -10.734 -13.375 -12.977 1 96.25 77 PHE A O 1
ATOM 565 N N . LEU A 1 78 ? -11.359 -11.312 -13.398 1 97.06 78 LEU A N 1
ATOM 566 C CA . LEU A 1 78 ? -12.492 -11.758 -14.203 1 97.06 78 LEU A CA 1
ATOM 567 C C . LEU A 1 78 ? -12.016 -12.461 -15.469 1 97.06 78 LEU A C 1
ATOM 569 O O . LEU A 1 78 ? -12.648 -13.414 -15.922 1 97.06 78 LEU A O 1
ATOM 573 N N . TYR A 1 79 ? -11.008 -11.945 -16.047 1 94.88 79 TYR A N 1
ATOM 574 C CA . TYR A 1 79 ? -10.43 -12.641 -17.188 1 94.88 79 TYR A CA 1
ATOM 575 C C . TYR A 1 79 ? -9.984 -14.047 -16.797 1 94.88 79 TYR A C 1
ATOM 577 O O . TYR A 1 79 ? -10.195 -15 -17.547 1 94.88 79 TYR A O 1
ATOM 585 N N . CYS A 1 80 ? -9.312 -14.156 -15.672 1 90.5 80 CYS A N 1
ATOM 586 C CA . CYS A 1 80 ? -8.914 -15.477 -15.203 1 90.5 80 CYS A CA 1
ATOM 587 C C . CYS A 1 80 ? -10.125 -16.391 -15.023 1 90.5 80 CYS A C 1
ATOM 589 O O . CYS A 1 80 ? -10.078 -17.562 -15.383 1 90.5 80 CYS A O 1
ATOM 591 N N . ALA A 1 81 ? -11.141 -15.82 -14.477 1 93.25 81 ALA A N 1
ATOM 592 C CA . ALA A 1 81 ? -12.359 -16.609 -14.289 1 93.25 81 ALA A CA 1
ATOM 593 C C . ALA A 1 81 ? -12.906 -17.094 -15.617 1 93.25 81 ALA A C 1
ATOM 595 O O . ALA A 1 81 ? -13.273 -18.266 -15.75 1 93.25 81 ALA A O 1
ATOM 596 N N . TRP A 1 82 ? -12.984 -16.25 -16.547 1 92.88 82 TRP A N 1
ATOM 597 C CA . TRP A 1 82 ? -13.477 -16.578 -17.875 1 92.88 82 TRP A CA 1
ATOM 598 C C . TRP A 1 82 ? -12.57 -17.625 -18.547 1 92.88 82 TRP A C 1
ATOM 600 O O . TRP A 1 82 ? -13.055 -18.578 -19.141 1 92.88 82 TRP A O 1
ATOM 610 N N . ALA A 1 83 ? -11.281 -17.453 -18.438 1 88 83 ALA A N 1
ATOM 611 C CA . ALA A 1 83 ? -10.312 -18.344 -19.062 1 88 83 ALA A CA 1
ATOM 612 C C . ALA A 1 83 ? -10.422 -19.75 -18.5 1 88 83 ALA A C 1
ATOM 614 O O . ALA A 1 83 ? -10.328 -20.734 -19.25 1 88 83 ALA A O 1
ATOM 615 N N . VAL A 1 84 ? -10.531 -19.844 -17.234 1 84.38 84 VAL A N 1
ATOM 616 C CA . VAL A 1 84 ? -10.648 -21.156 -16.594 1 84.38 84 VAL A CA 1
ATOM 617 C C . VAL A 1 84 ? -11.938 -21.844 -17.031 1 84.38 84 VAL A C 1
ATOM 619 O O . VAL A 1 84 ? -11.961 -23.047 -17.266 1 84.38 84 VAL A O 1
ATOM 622 N N . ARG A 1 85 ? -12.992 -21.172 -17.203 1 85.75 85 ARG A N 1
ATOM 623 C CA . ARG A 1 85 ? -14.273 -21.734 -17.625 1 85.75 85 ARG A CA 1
ATOM 624 C C . ARG A 1 85 ? -14.227 -22.156 -19.094 1 85.75 85 ARG A C 1
ATOM 626 O O . ARG A 1 85 ? -14.82 -23.172 -19.469 1 85.75 85 ARG A O 1
ATOM 633 N N . SER A 1 86 ? -13.547 -21.422 -19.844 1 84.62 86 SER A N 1
ATOM 634 C CA . SER A 1 86 ? -13.578 -21.625 -21.281 1 84.62 86 SER A CA 1
ATOM 635 C C . SER A 1 86 ? -12.523 -22.641 -21.719 1 84.62 86 SER A C 1
ATOM 637 O O . SER A 1 86 ? -12.539 -23.109 -22.859 1 84.62 86 SER A O 1
ATOM 639 N N . SER A 1 87 ? -11.555 -22.844 -20.938 1 75.69 87 SER A N 1
ATOM 640 C CA . SER A 1 87 ? -10.453 -23.703 -21.375 1 75.69 87 SER A CA 1
ATOM 641 C C . SER A 1 87 ? -10.367 -24.969 -20.531 1 75.69 87 SER A C 1
ATOM 643 O O . SER A 1 87 ? -9.883 -24.922 -19.391 1 75.69 87 SER A O 1
ATOM 645 N N . PRO A 1 88 ? -10.797 -26.078 -21.172 1 65.88 88 PRO A N 1
ATOM 646 C CA . PRO A 1 88 ? -10.664 -27.344 -20.469 1 65.88 88 PRO A CA 1
ATOM 647 C C . PRO A 1 88 ? -9.203 -27.688 -20.156 1 65.88 88 PRO A C 1
ATOM 649 O O . PRO A 1 88 ? -8.938 -28.453 -19.219 1 65.88 88 PRO A O 1
ATOM 652 N N . SER A 1 89 ? -8.383 -27.094 -20.875 1 63.69 89 SER A N 1
ATOM 653 C CA . SER A 1 89 ? -6.973 -27.422 -20.688 1 63.69 89 SER A CA 1
ATOM 654 C C . SER A 1 89 ? -6.434 -26.828 -19.391 1 63.69 89 SER A C 1
ATOM 656 O O . SER A 1 89 ? -5.406 -27.281 -18.875 1 63.69 89 SER A O 1
ATOM 658 N N . LEU A 1 90 ? -7.141 -25.875 -18.906 1 60.25 90 LEU A N 1
ATOM 659 C CA . LEU A 1 90 ? -6.688 -25.25 -17.672 1 60.25 90 LEU A CA 1
ATOM 660 C C . LEU A 1 90 ? -7.266 -25.969 -16.453 1 60.25 90 LEU A C 1
ATOM 662 O O . LEU A 1 90 ? -6.793 -25.781 -15.336 1 60.25 90 LEU A O 1
ATOM 666 N N . ALA A 1 91 ? -8.195 -26.812 -16.719 1 59.84 91 ALA A N 1
ATOM 667 C CA . ALA A 1 91 ? -8.953 -27.5 -15.672 1 59.84 91 ALA A CA 1
ATOM 668 C C . ALA A 1 91 ? -8.031 -28.297 -14.758 1 59.84 91 ALA A C 1
ATOM 670 O O . ALA A 1 91 ? -8.195 -28.281 -13.531 1 59.84 91 ALA A O 1
ATOM 671 N N . PRO A 1 92 ? -7.027 -28.953 -15.367 1 52.69 92 PRO A N 1
ATOM 672 C CA . PRO A 1 92 ? -6.191 -29.75 -14.461 1 52.69 92 PRO A CA 1
ATOM 673 C C . PRO A 1 92 ? -5.316 -28.875 -13.555 1 52.69 92 PRO A C 1
ATOM 675 O O . PRO A 1 92 ? -4.879 -29.344 -12.5 1 52.69 92 PRO A O 1
ATOM 678 N N . TRP A 1 93 ? -5.203 -27.641 -13.875 1 57.78 93 TRP A N 1
ATOM 679 C CA . TRP A 1 93 ? -4.25 -26.781 -13.172 1 57.78 93 TRP A CA 1
ATOM 680 C C . TRP A 1 93 ? -4.961 -25.875 -12.188 1 57.78 93 TRP A C 1
ATOM 682 O O . TRP A 1 93 ? -4.316 -25.141 -11.43 1 57.78 93 TRP A O 1
ATOM 692 N N . THR A 1 94 ? -6.227 -25.938 -12.258 1 62.03 94 THR A N 1
ATOM 693 C CA . THR A 1 94 ? -7 -25.062 -11.375 1 62.03 94 THR A CA 1
ATOM 694 C C . THR A 1 94 ? -8.055 -25.875 -10.617 1 62.03 94 THR A C 1
ATOM 696 O O . THR A 1 94 ? -8.523 -26.906 -11.109 1 62.03 94 THR A O 1
ATOM 699 N N . PRO A 1 95 ? -8.164 -25.531 -9.312 1 68.12 95 PRO A N 1
ATOM 700 C CA . PRO A 1 95 ? -9.25 -26.219 -8.609 1 68.12 95 PRO A CA 1
ATOM 701 C C . PRO A 1 95 ? -10.594 -26.094 -9.328 1 68.12 95 PRO A C 1
ATOM 703 O O . PRO A 1 95 ? -10.773 -25.203 -10.164 1 68.12 95 PRO A O 1
ATOM 706 N N . ARG A 1 96 ? -11.516 -27.109 -9.148 1 72.19 96 ARG A N 1
ATOM 707 C CA . ARG A 1 96 ? -12.82 -27.188 -9.797 1 72.19 96 ARG A CA 1
ATOM 708 C C . ARG A 1 96 ? -13.586 -25.875 -9.633 1 72.19 96 ARG A C 1
ATOM 710 O O . ARG A 1 96 ? -14.281 -25.438 -10.555 1 72.19 96 ARG A O 1
ATOM 717 N N . ASN A 1 97 ? -13.289 -25.109 -8.57 1 84.88 97 ASN A N 1
ATOM 718 C CA . ASN A 1 97 ? -14.062 -23.891 -8.336 1 84.88 97 ASN A CA 1
ATOM 719 C C . ASN A 1 97 ? -13.211 -22.641 -8.539 1 84.88 97 ASN A C 1
ATOM 721 O O . ASN A 1 97 ? -13.477 -21.609 -7.938 1 84.88 97 ASN A O 1
ATOM 725 N N . SER A 1 98 ? -12.32 -22.828 -9.422 1 86.44 98 SER A N 1
ATOM 726 C CA . SER A 1 98 ? -11.375 -21.734 -9.617 1 86.44 98 SER A CA 1
ATOM 727 C C . SER A 1 98 ? -12.055 -20.531 -10.258 1 86.44 98 SER A C 1
ATOM 729 O O . SER A 1 98 ? -11.781 -19.391 -9.891 1 86.44 98 SER A O 1
ATOM 731 N N . SER A 1 99 ? -12.922 -20.812 -11.133 1 91.38 99 SER A N 1
ATOM 732 C CA . SER A 1 99 ? -13.609 -19.703 -11.805 1 91.38 99 SER A CA 1
ATOM 733 C C . SER A 1 99 ? -14.422 -18.875 -10.812 1 91.38 99 SER A C 1
ATOM 735 O O . SER A 1 99 ? -14.359 -17.641 -10.82 1 91.38 99 SER A O 1
ATOM 737 N N . SER A 1 100 ? -15.141 -19.547 -9.945 1 94.06 100 SER A N 1
ATOM 738 C CA . SER A 1 100 ? -15.93 -18.844 -8.938 1 94.06 100 SER A CA 1
ATOM 739 C C . SER A 1 100 ? -15.039 -18.094 -7.965 1 94.06 100 SER A C 1
ATOM 741 O O . SER A 1 100 ? -15.398 -17 -7.504 1 94.06 100 SER A O 1
ATOM 743 N N . MET A 1 101 ? -13.953 -18.609 -7.672 1 94.12 101 MET A N 1
ATOM 744 C CA . MET A 1 101 ? -13.023 -17.969 -6.758 1 94.12 101 MET A CA 1
ATOM 745 C C . MET A 1 101 ? -12.453 -16.688 -7.383 1 94.12 101 MET A C 1
ATOM 747 O O . MET A 1 101 ? -12.344 -15.664 -6.711 1 94.12 101 MET A O 1
ATOM 751 N N . TYR A 1 102 ? -12.125 -16.797 -8.625 1 94.81 102 TYR A N 1
ATOM 752 C CA . TYR A 1 102 ? -11.641 -15.602 -9.312 1 94.81 102 TYR A CA 1
ATOM 753 C C . TYR A 1 102 ? -12.727 -14.531 -9.391 1 94.81 102 TYR A C 1
ATOM 755 O O . TYR A 1 102 ? -12.438 -13.336 -9.273 1 94.81 102 TYR A O 1
ATOM 763 N N . CYS A 1 103 ? -13.945 -14.953 -9.547 1 96.94 103 CYS A N 1
ATOM 764 C CA . CYS A 1 103 ? -15.047 -13.992 -9.547 1 96.94 103 CYS A CA 1
ATOM 765 C C . CYS A 1 103 ? -15.203 -13.344 -8.18 1 96.94 103 CYS A C 1
ATOM 767 O O . CYS A 1 103 ? -15.438 -12.133 -8.094 1 96.94 103 CYS A O 1
ATOM 769 N N . THR A 1 104 ? -15.109 -14.117 -7.199 1 97.62 104 THR A N 1
ATOM 770 C CA . THR A 1 104 ? -15.18 -13.594 -5.84 1 97.62 104 THR A CA 1
ATOM 771 C C . THR A 1 104 ? -14.047 -12.609 -5.578 1 97.62 104 THR A C 1
ATOM 773 O O . THR A 1 104 ? -14.266 -11.547 -4.988 1 97.62 104 THR A O 1
ATOM 776 N N . ALA A 1 105 ? -12.836 -13 -6.023 1 97.44 105 ALA A N 1
ATOM 777 C CA . ALA A 1 105 ? -11.695 -12.109 -5.875 1 97.44 105 ALA A CA 1
ATOM 778 C C . ALA A 1 105 ? -11.938 -10.781 -6.586 1 97.44 105 ALA A C 1
ATOM 780 O O . ALA A 1 105 ? -11.617 -9.711 -6.051 1 97.44 105 ALA A O 1
ATOM 781 N N . ALA A 1 106 ? -12.508 -10.875 -7.707 1 98.38 106 ALA A N 1
ATOM 782 C CA . ALA A 1 106 ? -12.82 -9.664 -8.469 1 98.38 106 ALA A CA 1
ATOM 783 C C . ALA A 1 106 ? -13.82 -8.797 -7.719 1 98.38 106 ALA A C 1
ATOM 785 O O . ALA A 1 106 ? -13.633 -7.582 -7.602 1 98.38 106 ALA A O 1
ATOM 786 N N . ALA A 1 107 ? -14.82 -9.398 -7.211 1 98.38 107 ALA A N 1
ATOM 787 C CA . ALA A 1 107 ? -15.875 -8.68 -6.492 1 98.38 107 ALA A CA 1
ATOM 788 C C . ALA A 1 107 ? -15.328 -8.039 -5.223 1 98.38 107 ALA A C 1
ATOM 790 O O . ALA A 1 107 ? -15.664 -6.895 -4.898 1 98.38 107 ALA A O 1
ATOM 791 N N . LEU A 1 108 ? -14.508 -8.758 -4.547 1 98.44 108 LEU A N 1
ATOM 792 C CA . LEU A 1 108 ? -13.898 -8.234 -3.328 1 98.44 108 LEU A CA 1
ATOM 793 C C . LEU A 1 108 ? -12.992 -7.047 -3.639 1 98.44 108 LEU A C 1
ATOM 795 O O . LEU A 1 108 ? -12.992 -6.055 -2.906 1 98.44 108 LEU A O 1
ATOM 799 N N . THR A 1 109 ? -12.266 -7.176 -4.699 1 98.25 109 THR A N 1
ATOM 800 C CA . THR A 1 109 ? -11.359 -6.094 -5.074 1 98.25 109 THR A CA 1
ATOM 801 C C . THR A 1 109 ? -12.141 -4.828 -5.418 1 98.25 109 THR A C 1
ATOM 803 O O . THR A 1 109 ? -11.852 -3.754 -4.891 1 98.25 109 THR A O 1
ATOM 806 N N . LEU A 1 110 ? -13.156 -4.988 -6.219 1 98 110 LEU A N 1
ATOM 807 C CA . LEU A 1 110 ? -13.961 -3.838 -6.613 1 98 110 LEU A CA 1
ATOM 808 C C . LEU A 1 110 ? -14.891 -3.416 -5.484 1 98 110 LEU A C 1
ATOM 810 O O . LEU A 1 110 ? -15.453 -2.318 -5.516 1 98 110 LEU A O 1
ATOM 814 N N . GLY A 1 111 ? -15.07 -4.219 -4.539 1 98.19 111 GLY A N 1
ATOM 815 C CA . GLY A 1 111 ? -15.977 -3.99 -3.42 1 98.19 111 GLY A CA 1
ATOM 816 C C . GLY A 1 111 ? -15.57 -2.811 -2.559 1 98.19 111 GLY A C 1
ATOM 817 O O . GLY A 1 111 ? -16.359 -2.338 -1.733 1 98.19 111 GLY A O 1
ATOM 818 N N . ILE A 1 112 ? -14.359 -2.303 -2.818 1 97.94 112 ILE A N 1
ATOM 819 C CA . ILE A 1 112 ? -13.93 -1.157 -2.027 1 97.94 112 ILE A CA 1
ATOM 820 C C . ILE A 1 112 ? -14.836 0.036 -2.303 1 97.94 112 ILE A C 1
ATOM 822 O O . ILE A 1 112 ? -15.039 0.885 -1.433 1 97.94 112 ILE A O 1
ATOM 826 N N . VAL A 1 113 ? -15.43 0.089 -3.479 1 97.44 113 VAL A N 1
ATOM 827 C CA . VAL A 1 113 ? -16.266 1.217 -3.883 1 97.44 113 VAL A CA 1
ATOM 828 C C . VAL A 1 113 ? -17.594 1.172 -3.131 1 97.44 113 VAL A C 1
ATOM 830 O O . VAL A 1 113 ? -17.938 2.105 -2.4 1 97.44 113 VAL A O 1
ATOM 833 N N . PRO A 1 114 ? -18.328 0.07 -3.23 1 97.56 114 PRO A N 1
ATOM 834 C CA . PRO A 1 114 ? -19.562 0.035 -2.447 1 97.56 114 PRO A CA 1
ATOM 835 C C . PRO A 1 114 ? -19.312 0.029 -0.941 1 97.56 114 PRO A C 1
ATOM 837 O O . PRO A 1 114 ? -20.125 0.534 -0.17 1 97.56 114 PRO A O 1
ATOM 840 N N . TYR A 1 115 ? -18.234 -0.532 -0.496 1 98.12 115 TYR A N 1
ATOM 841 C CA . TYR A 1 115 ? -17.859 -0.439 0.91 1 98.12 115 TYR A CA 1
ATOM 842 C C . TYR A 1 115 ? -17.797 1.015 1.362 1 98.12 115 TYR A C 1
ATOM 844 O O . TYR A 1 115 ? -18.297 1.362 2.43 1 98.12 115 TYR A O 1
ATOM 852 N N . THR A 1 116 ? -17.188 1.83 0.595 1 97.25 116 THR A N 1
ATOM 853 C CA . THR A 1 116 ? -17.031 3.24 0.937 1 97.25 116 THR A CA 1
ATOM 854 C C . THR A 1 116 ? -18.391 3.939 0.993 1 97.25 116 THR A C 1
ATOM 856 O O . THR A 1 116 ? -18.688 4.652 1.953 1 97.25 116 THR A O 1
ATOM 859 N N . PHE A 1 117 ? -19.234 3.729 0.054 1 95.81 117 PHE A N 1
ATOM 860 C CA . PHE A 1 117 ? -20.531 4.371 0.009 1 95.81 117 PHE A CA 1
ATOM 861 C C . PHE A 1 117 ? -21.438 3.842 1.117 1 95.81 117 PHE A C 1
ATOM 863 O O . PHE A 1 117 ? -22.25 4.582 1.671 1 95.81 117 PHE A O 1
ATOM 870 N N . GLY A 1 118 ? -21.25 2.627 1.434 1 96 118 GLY A N 1
ATOM 871 C CA . GLY A 1 118 ? -22.125 2.016 2.418 1 96 118 GLY A CA 1
ATOM 872 C C . GLY A 1 118 ? -21.672 2.242 3.848 1 96 118 GLY A C 1
ATOM 873 O O . GLY A 1 118 ? -22.5 2.49 4.734 1 96 118 GLY A O 1
ATOM 874 N N . PHE A 1 119 ? -20.375 2.195 4.129 1 96.38 119 PHE A N 1
ATOM 875 C CA . PHE A 1 119 ? -19.906 2.178 5.512 1 96.38 119 PHE A CA 1
ATOM 876 C C . PHE A 1 119 ? -19.156 3.461 5.844 1 96.38 119 PHE A C 1
ATOM 878 O O . PHE A 1 119 ? -19.094 3.865 7.004 1 96.38 119 PHE A O 1
ATOM 885 N N . MET A 1 120 ? -18.625 4.168 4.816 1 97.25 120 MET A N 1
ATOM 886 C CA . MET A 1 120 ? -17.703 5.25 5.133 1 97.25 120 MET A CA 1
ATOM 887 C C . MET A 1 120 ? -18.281 6.598 4.715 1 97.25 120 MET A C 1
ATOM 889 O O . MET A 1 120 ? -17.75 7.648 5.082 1 97.25 120 MET A O 1
ATOM 893 N N . ALA A 1 121 ? -19.344 6.645 3.984 1 96.12 121 ALA A N 1
ATOM 894 C CA . ALA A 1 121 ? -19.859 7.883 3.408 1 96.12 121 ALA A CA 1
ATOM 895 C C . ALA A 1 121 ? -20.203 8.891 4.5 1 96.12 121 ALA A C 1
ATOM 897 O O . ALA A 1 121 ? -19.891 10.078 4.375 1 96.12 121 ALA A O 1
ATOM 898 N N . GLY A 1 122 ? -20.828 8.453 5.539 1 96.31 122 GLY A N 1
ATOM 899 C CA . GLY A 1 122 ? -21.172 9.344 6.629 1 96.31 122 GLY A CA 1
ATOM 900 C C . GLY A 1 122 ? -19.969 10.008 7.27 1 96.31 122 GLY A C 1
ATOM 901 O O . GLY A 1 122 ? -19.969 11.219 7.48 1 96.31 122 GLY A O 1
ATOM 902 N N . THR A 1 123 ? -19 9.172 7.555 1 96.56 123 THR A N 1
ATOM 903 C CA . THR A 1 123 ? -17.781 9.688 8.156 1 96.56 123 THR A CA 1
ATOM 904 C C . THR A 1 123 ? -17.047 10.617 7.195 1 96.56 123 THR A C 1
ATOM 906 O O . THR A 1 123 ? -16.562 11.672 7.594 1 96.56 123 THR A O 1
ATOM 909 N N . ASN A 1 124 ? -16.984 10.25 5.961 1 96.81 124 ASN A N 1
ATOM 910 C CA . ASN A 1 124 ? -16.328 11.062 4.945 1 96.81 124 ASN A CA 1
ATOM 911 C C . ASN A 1 124 ? -17 12.43 4.805 1 96.81 124 ASN A C 1
ATOM 913 O O . ASN A 1 124 ? -16.328 13.453 4.73 1 96.81 124 ASN A O 1
ATOM 917 N N . ASP A 1 125 ? -18.266 12.469 4.805 1 95.62 125 ASP A N 1
ATOM 918 C CA . ASP A 1 125 ? -19.016 13.719 4.66 1 95.62 125 ASP A CA 1
ATOM 919 C C . ASP A 1 125 ? -18.781 14.641 5.855 1 95.62 125 ASP A C 1
ATOM 921 O O . ASP A 1 125 ? -18.609 15.852 5.688 1 95.62 125 ASP A O 1
ATOM 925 N N . LYS A 1 126 ? -18.797 14.07 6.977 1 94.75 126 LYS A N 1
ATOM 926 C CA . LYS A 1 126 ? -18.562 14.875 8.18 1 94.75 126 LYS A CA 1
ATOM 927 C C . LYS A 1 126 ? -17.156 15.461 8.18 1 94.75 126 LYS A C 1
ATOM 929 O O . LYS A 1 126 ? -16.969 16.625 8.531 1 94.75 126 LYS A O 1
ATOM 934 N N . LEU A 1 127 ? -16.156 14.68 7.801 1 94.69 127 LEU A N 1
ATOM 935 C CA . LEU A 1 127 ? -14.789 15.164 7.746 1 94.69 127 LEU A CA 1
ATOM 936 C C . LEU A 1 127 ? -14.633 16.25 6.688 1 94.69 127 LEU A C 1
ATOM 938 O O . LEU A 1 127 ? -13.938 17.25 6.902 1 94.69 127 LEU A O 1
ATOM 942 N N . MET A 1 128 ? -15.336 16.078 5.582 1 94.25 128 MET A N 1
ATOM 943 C CA . MET A 1 128 ? -15.305 17.078 4.516 1 94.25 128 MET A CA 1
ATOM 944 C C . MET A 1 128 ? -15.906 18.391 4.984 1 94.25 128 MET A C 1
ATOM 946 O O . MET A 1 128 ? -15.367 19.469 4.691 1 94.25 128 MET A O 1
ATOM 950 N N . ASP A 1 129 ? -16.922 18.281 5.703 1 92.44 129 ASP A N 1
ATOM 951 C CA . ASP A 1 129 ? -17.562 19.469 6.254 1 92.44 129 ASP A CA 1
ATOM 952 C C . ASP A 1 129 ? -16.641 20.188 7.227 1 92.44 129 ASP A C 1
ATOM 954 O O . ASP A 1 129 ? -16.547 21.422 7.207 1 92.44 129 ASP A O 1
ATOM 958 N N . LYS A 1 130 ? -15.961 19.406 8.016 1 90.88 130 LYS A N 1
ATOM 959 C CA . LYS A 1 130 ? -15.062 19.984 9 1 90.88 130 LYS A CA 1
ATOM 960 C C . LYS A 1 130 ? -13.844 20.625 8.336 1 90.88 130 LYS A C 1
ATOM 962 O O . LYS A 1 130 ? -13.297 21.609 8.828 1 90.88 130 LYS A O 1
ATOM 967 N N . ALA A 1 131 ? -13.43 20.062 7.293 1 90.56 131 ALA A N 1
ATOM 968 C CA . ALA A 1 131 ? -12.289 20.594 6.555 1 90.56 131 ALA A CA 1
ATOM 969 C C . ALA A 1 131 ? -12.617 21.938 5.934 1 90.56 131 ALA A C 1
ATOM 971 O O . ALA A 1 131 ? -11.734 22.766 5.715 1 90.56 131 ALA A O 1
ATOM 972 N N . GLY A 1 132 ? -13.844 22.156 5.645 1 86.56 132 GLY A N 1
ATOM 973 C CA . GLY A 1 132 ? -14.273 23.391 5.016 1 86.56 132 GLY A CA 1
ATOM 974 C C . GLY A 1 132 ? -14.703 24.453 6.016 1 86.56 132 GLY A C 1
ATOM 975 O O . GLY A 1 132 ? -14.906 25.609 5.648 1 86.56 132 GLY A O 1
ATOM 976 N N . SER A 1 133 ? -14.789 24.094 7.281 1 77.69 133 SER A N 1
ATOM 977 C CA . SER A 1 133 ? -15.336 25 8.281 1 77.69 133 SER A CA 1
ATOM 978 C C . SER A 1 133 ? -14.227 25.672 9.078 1 77.69 133 SER A C 1
ATOM 980 O O . SER A 1 133 ? -13.078 25.219 9.07 1 77.69 133 SER A O 1
ATOM 982 N N . LYS A 1 134 ? -14.656 26.875 9.633 1 71.56 134 LYS A N 1
ATOM 983 C CA . LYS A 1 134 ? -13.75 27.562 10.547 1 71.56 134 LYS A CA 1
ATOM 984 C C . LYS A 1 134 ? -13.672 26.844 11.891 1 71.56 134 LYS A C 1
ATOM 986 O O . LYS A 1 134 ? -14.664 26.266 12.352 1 71.56 134 LYS A O 1
ATOM 991 N N . ALA A 1 135 ? -12.414 26.656 12.375 1 63.16 135 ALA A N 1
ATOM 992 C CA . ALA A 1 135 ? -12.062 25.875 13.562 1 63.16 135 ALA A CA 1
ATOM 993 C C . ALA A 1 135 ? -12.789 26.406 14.797 1 63.16 135 ALA A C 1
ATOM 995 O O . ALA A 1 135 ? -12.82 27.609 15.039 1 63.16 135 ALA A O 1
ATOM 996 N N . ASP A 1 136 ? -13.812 25.781 15.32 1 65.5 136 ASP A N 1
ATOM 997 C CA . ASP A 1 136 ? -14.195 26 16.703 1 65.5 136 ASP A CA 1
ATOM 998 C C . ASP A 1 136 ? -13.773 24.828 17.594 1 65.5 136 ASP A C 1
ATOM 1000 O O . ASP A 1 136 ? -13.422 23.75 17.078 1 65.5 136 ASP A O 1
ATOM 1004 N N . GLU A 1 137 ? -13.312 25.062 18.891 1 61.22 137 GLU A N 1
ATOM 1005 C CA . GLU A 1 137 ? -12.82 24.062 19.844 1 61.22 137 GLU A CA 1
ATOM 1006 C C . GLU A 1 137 ? -13.656 22.781 19.797 1 61.22 137 GLU A C 1
ATOM 1008 O O . GLU A 1 137 ? -13.109 21.688 19.828 1 61.22 137 GLU A O 1
ATOM 1013 N N . LYS A 1 138 ? -14.953 22.922 19.875 1 65.69 138 LYS A N 1
ATOM 1014 C CA . LYS A 1 138 ? -15.844 21.75 19.812 1 65.69 138 LYS A CA 1
ATOM 1015 C C . LYS A 1 138 ? -15.609 20.953 18.531 1 65.69 138 LYS A C 1
ATOM 1017 O O . LYS A 1 138 ? -15.688 19.734 18.531 1 65.69 138 LYS A O 1
ATOM 1022 N N . SER A 1 139 ? -15.016 21.531 17.641 1 72.19 139 SER A N 1
ATOM 1023 C CA . SER A 1 139 ? -14.742 20.938 16.328 1 72.19 139 SER A CA 1
ATOM 1024 C C . SER A 1 139 ? -13.484 20.078 16.359 1 72.19 139 SER A C 1
ATOM 1026 O O . SER A 1 139 ? -13.406 19.047 15.688 1 72.19 139 SER A O 1
ATOM 1028 N N . GLY A 1 140 ? -12.711 20.359 17.375 1 75.94 140 GLY A N 1
ATOM 1029 C CA . GLY A 1 140 ? -11.438 19.656 17.422 1 75.94 140 GLY A CA 1
ATOM 1030 C C . GLY A 1 140 ? -11.57 18.219 17.906 1 75.94 140 GLY A C 1
ATOM 1031 O O . GLY A 1 140 ? -11.062 17.297 17.266 1 75.94 140 GLY A O 1
ATOM 1032 N N . VAL A 1 141 ? -12.25 18.047 19.016 1 81.75 141 VAL A N 1
ATOM 1033 C CA . VAL A 1 141 ? -12.445 16.719 19.594 1 81.75 141 VAL A CA 1
ATOM 1034 C C . VAL A 1 141 ? -13.242 15.852 18.609 1 81.75 141 VAL A C 1
ATOM 1036 O O . VAL A 1 141 ? -12.953 14.672 18.453 1 81.75 141 VAL A O 1
ATOM 1039 N N . GLU A 1 142 ? -14.086 16.438 17.969 1 89.38 142 GLU A N 1
ATOM 1040 C CA . GLU A 1 142 ? -14.922 15.711 17.016 1 89.38 142 GLU A CA 1
ATOM 1041 C C . GLU A 1 142 ? -14.102 15.25 15.812 1 89.38 142 GLU A C 1
ATOM 1043 O O . GLU A 1 142 ? -14.273 14.125 15.336 1 89.38 142 GLU A O 1
ATOM 1048 N N . VAL A 1 143 ? -13.25 16.062 15.359 1 91.12 143 VAL A N 1
ATOM 1049 C CA . VAL A 1 143 ? -12.438 15.734 14.195 1 91.12 143 VAL A CA 1
ATOM 1050 C C . VAL A 1 143 ? -11.516 14.562 14.531 1 91.12 143 VAL A C 1
ATOM 1052 O O . VAL A 1 143 ? -11.375 13.633 13.727 1 91.12 143 VAL A O 1
ATOM 1055 N N . GLU A 1 144 ? -10.938 14.609 15.664 1 91.75 144 GLU A N 1
ATOM 1056 C CA . GLU A 1 144 ? -10.055 13.516 16.062 1 91.75 144 GLU A CA 1
ATOM 1057 C C . GLU A 1 144 ? -10.828 12.195 16.141 1 91.75 144 GLU A C 1
ATOM 1059 O O . GLU A 1 144 ? -10.32 11.148 15.742 1 91.75 144 GLU A O 1
ATOM 1064 N N . ALA A 1 145 ? -11.969 12.281 16.703 1 93.81 145 ALA A N 1
ATOM 1065 C CA . ALA A 1 145 ? -12.812 11.086 16.797 1 93.81 145 ALA A CA 1
ATOM 1066 C C . ALA A 1 145 ? -13.188 10.57 15.422 1 93.81 145 ALA A C 1
ATOM 1068 O O . ALA A 1 145 ? -13.188 9.359 15.18 1 93.81 145 ALA A O 1
ATOM 1069 N N . LEU A 1 146 ? -13.547 11.445 14.547 1 95.38 146 LEU A N 1
ATOM 1070 C CA . LEU A 1 146 ? -13.891 11.07 13.18 1 95.38 146 LEU A CA 1
ATOM 1071 C C . LEU A 1 146 ? -12.703 10.445 12.469 1 95.38 146 LEU A C 1
ATOM 1073 O O . LEU A 1 146 ? -12.852 9.445 11.758 1 95.38 146 LEU A O 1
ATOM 1077 N N . LEU A 1 147 ? -11.539 11.031 12.656 1 95.81 147 LEU A N 1
ATOM 1078 C CA . LEU A 1 147 ? -10.328 10.484 12.047 1 95.81 147 LEU A CA 1
ATOM 1079 C C . LEU A 1 147 ? -10.039 9.094 12.586 1 95.81 147 LEU A C 1
ATOM 1081 O O . LEU A 1 147 ? -9.672 8.195 11.82 1 95.81 147 LEU A O 1
ATOM 1085 N N . SER A 1 148 ? -10.195 8.914 13.852 1 95.5 148 SER A N 1
ATOM 1086 C CA . SER A 1 148 ? -9.969 7.613 14.477 1 95.5 148 SER A CA 1
ATOM 1087 C C . SER A 1 148 ? -10.953 6.57 13.961 1 95.5 148 SER A C 1
ATOM 1089 O O . SER A 1 148 ? -10.57 5.422 13.719 1 95.5 148 SER A O 1
ATOM 1091 N N . TRP A 1 149 ? -12.133 6.988 13.836 1 96.56 149 TRP A N 1
ATOM 1092 C CA . TRP A 1 149 ? -13.133 6.078 13.281 1 96.56 149 TRP A CA 1
ATOM 1093 C C . TRP A 1 149 ? -12.844 5.781 11.812 1 96.56 149 TRP A C 1
ATOM 1095 O O . TRP A 1 149 ? -12.977 4.637 11.375 1 96.56 149 TRP A O 1
ATOM 1105 N N . TRP A 1 150 ? -12.5 6.781 11.086 1 97 150 TRP A N 1
ATOM 1106 C CA . TRP A 1 150 ? -12.18 6.641 9.672 1 97 150 TRP A CA 1
ATOM 1107 C C . TRP A 1 150 ? -11.062 5.625 9.469 1 97 150 TRP A C 1
ATOM 1109 O O . TRP A 1 150 ? -11.109 4.809 8.547 1 97 150 TRP A O 1
ATOM 1119 N N . LEU A 1 151 ? -10 5.723 10.305 1 96.38 151 LEU A N 1
ATOM 1120 C CA . LEU A 1 151 ? -8.875 4.816 10.109 1 96.38 151 LEU A CA 1
ATOM 1121 C C . LEU A 1 151 ? -9.297 3.365 10.312 1 96.38 151 LEU A C 1
ATOM 1123 O O . LEU A 1 151 ? -8.797 2.467 9.633 1 96.38 151 LEU A O 1
ATOM 1127 N N . LYS A 1 152 ? -10.227 3.088 11.195 1 97.12 152 LYS A N 1
ATOM 1128 C CA . LYS A 1 152 ? -10.727 1.732 11.406 1 97.12 152 LYS A CA 1
ATOM 1129 C C . LYS A 1 152 ? -11.547 1.256 10.203 1 97.12 152 LYS A C 1
ATOM 1131 O O . LYS A 1 152 ? -11.383 0.125 9.75 1 97.12 152 LYS A O 1
ATOM 1136 N N . LEU A 1 153 ? -12.445 2.086 9.75 1 97.56 153 LEU A N 1
ATOM 1137 C CA . LEU A 1 153 ? -13.242 1.75 8.578 1 97.56 153 LEU A CA 1
ATOM 1138 C C . LEU A 1 153 ? -12.352 1.506 7.363 1 97.56 153 LEU A C 1
ATOM 1140 O O . LEU A 1 153 ? -12.57 0.555 6.609 1 97.56 153 LEU A O 1
ATOM 1144 N N . ASN A 1 154 ? -11.367 2.402 7.207 1 97.88 154 ASN A N 1
ATOM 1145 C CA . ASN A 1 154 ? -10.438 2.289 6.082 1 97.88 154 ASN A CA 1
ATOM 1146 C C . ASN A 1 154 ? -9.609 1.011 6.164 1 97.88 154 ASN A C 1
ATOM 1148 O O . ASN A 1 154 ? -9.312 0.39 5.141 1 97.88 154 ASN A O 1
ATOM 1152 N N . ALA A 1 155 ? -9.25 0.628 7.352 1 96.88 155 ALA A N 1
ATOM 1153 C CA . ALA A 1 155 ? -8.562 -0.648 7.527 1 96.88 155 ALA A CA 1
ATOM 1154 C C . ALA A 1 155 ? -9.445 -1.812 7.09 1 96.88 155 ALA A C 1
ATOM 1156 O O . ALA A 1 155 ? -8.953 -2.775 6.488 1 96.88 155 ALA A O 1
ATOM 1157 N N . GLY A 1 156 ? -10.703 -1.729 7.484 1 97.62 156 GLY A N 1
ATOM 1158 C CA . GLY A 1 156 ? -11.648 -2.721 6.992 1 97.62 156 GLY A CA 1
ATOM 1159 C C . GLY A 1 156 ? -11.727 -2.773 5.48 1 97.62 156 GLY A C 1
ATOM 1160 O O . GLY A 1 156 ? -11.781 -3.855 4.891 1 97.62 156 GLY A O 1
ATOM 1161 N N . ARG A 1 157 ? -11.703 -1.631 4.879 1 97.94 157 ARG A N 1
ATOM 1162 C CA . ARG A 1 157 ? -11.719 -1.53 3.422 1 97.94 157 ARG A CA 1
ATOM 1163 C C . ARG A 1 157 ? -10.484 -2.191 2.812 1 97.94 157 ARG A C 1
ATOM 1165 O O . ARG A 1 157 ? -10.578 -2.871 1.789 1 97.94 157 ARG A O 1
ATOM 1172 N N . ALA A 1 158 ? -9.344 -1.974 3.398 1 97.56 158 ALA A N 1
ATOM 1173 C CA . ALA A 1 158 ? -8.078 -2.512 2.91 1 97.56 158 ALA A CA 1
ATOM 1174 C C . ALA A 1 158 ? -8.07 -4.035 2.953 1 97.56 158 ALA A C 1
ATOM 1176 O O . ALA A 1 158 ? -7.316 -4.684 2.227 1 97.56 158 ALA A O 1
ATOM 1177 N N . LEU A 1 159 ? -8.898 -4.617 3.803 1 97.38 159 LEU A N 1
ATOM 1178 C CA . LEU A 1 159 ? -8.969 -6.07 3.934 1 97.38 159 LEU A CA 1
ATOM 1179 C C . LEU A 1 159 ? -9.633 -6.695 2.711 1 97.38 159 LEU A C 1
ATOM 1181 O O . LEU A 1 159 ? -9.383 -7.855 2.387 1 97.38 159 LEU A O 1
ATOM 1185 N N . LEU A 1 160 ? -10.461 -5.953 2.088 1 98.12 160 LEU A N 1
ATOM 1186 C CA . LEU A 1 160 ? -11.188 -6.504 0.945 1 98.12 160 LEU A CA 1
ATOM 1187 C C . LEU A 1 160 ? -10.219 -6.938 -0.15 1 98.12 160 LEU A C 1
ATOM 1189 O O . LEU A 1 160 ? -10.164 -8.117 -0.503 1 98.12 160 LEU A O 1
ATOM 1193 N N . PRO A 1 161 ? -9.398 -6.027 -0.651 1 98.12 161 PRO A N 1
ATOM 1194 C CA . PRO A 1 161 ? -8.445 -6.484 -1.67 1 98.12 161 PRO A CA 1
ATOM 1195 C C . PRO A 1 161 ? -7.426 -7.477 -1.123 1 98.12 161 PRO A C 1
ATOM 1197 O O . PRO A 1 161 ? -6.934 -8.336 -1.861 1 98.12 161 PRO A O 1
ATOM 1200 N N . LEU A 1 162 ? -7.102 -7.398 0.152 1 95.75 162 LEU A N 1
ATOM 1201 C CA . LEU A 1 162 ? -6.188 -8.375 0.731 1 95.75 162 LEU A CA 1
ATOM 1202 C C . LEU A 1 162 ? -6.773 -9.781 0.651 1 95.75 162 LEU A C 1
ATOM 1204 O O . LEU A 1 162 ? -6.102 -10.711 0.199 1 95.75 162 LEU A O 1
ATOM 1208 N N . VAL A 1 163 ? -7.98 -9.922 1.088 1 96.44 163 VAL A N 1
ATOM 1209 C CA . VAL A 1 163 ? -8.672 -11.211 1.028 1 96.44 163 VAL A CA 1
ATOM 1210 C C . VAL A 1 163 ? -8.836 -11.641 -0.428 1 96.44 163 VAL A C 1
ATOM 1212 O O . VAL A 1 163 ? -8.734 -12.828 -0.749 1 96.44 163 VAL A O 1
ATOM 1215 N N . ALA A 1 164 ? -9.125 -10.656 -1.238 1 97.12 164 ALA A N 1
ATOM 1216 C CA . ALA A 1 164 ? -9.211 -10.961 -2.666 1 97.12 164 ALA A CA 1
ATOM 1217 C C . ALA A 1 164 ? -7.934 -11.609 -3.172 1 97.12 164 ALA A C 1
ATOM 1219 O O . ALA A 1 164 ? -7.98 -12.602 -3.908 1 97.12 164 ALA A O 1
ATOM 1220 N N . GLY A 1 165 ? -6.812 -11.016 -2.848 1 92.88 165 GLY A N 1
ATOM 1221 C CA . GLY A 1 165 ? -5.535 -11.594 -3.225 1 92.88 165 GLY A CA 1
ATOM 1222 C C . GLY A 1 165 ? -5.355 -13.016 -2.723 1 92.88 165 GLY A C 1
ATOM 1223 O O . GLY A 1 165 ? -4.867 -13.883 -3.453 1 92.88 165 GLY A O 1
ATOM 1224 N N . LEU A 1 166 ? -5.754 -13.234 -1.549 1 89.19 166 LEU A N 1
ATOM 1225 C CA . LEU A 1 166 ? -5.633 -14.57 -0.966 1 89.19 166 LEU A CA 1
ATOM 1226 C C . LEU A 1 166 ? -6.551 -15.555 -1.675 1 89.19 166 LEU A C 1
ATOM 1228 O O . LEU A 1 166 ? -6.145 -16.688 -1.972 1 89.19 166 LEU A O 1
ATOM 1232 N N . VAL A 1 167 ? -7.766 -15.172 -1.935 1 92.06 167 VAL A N 1
ATOM 1233 C CA . VAL A 1 167 ? -8.703 -16.016 -2.678 1 92.06 167 VAL A CA 1
ATOM 1234 C C . VAL A 1 167 ? -8.141 -16.297 -4.066 1 92.06 167 VAL A C 1
ATOM 1236 O O . VAL A 1 167 ? -8.211 -17.438 -4.547 1 92.06 167 VAL A O 1
ATOM 1239 N N . GLY A 1 168 ? -7.652 -15.242 -4.715 1 89.62 168 GLY A N 1
ATOM 1240 C CA . GLY A 1 168 ? -7.027 -15.43 -6.012 1 89.62 168 GLY A CA 1
ATOM 1241 C C . GLY A 1 168 ? -5.852 -16.391 -5.973 1 89.62 168 GLY A C 1
ATOM 1242 O O . GLY A 1 168 ? -5.645 -17.156 -6.91 1 89.62 168 GLY A O 1
ATOM 1243 N N . LEU A 1 169 ? -5.133 -16.312 -4.934 1 82.81 169 LEU A N 1
ATOM 1244 C CA . LEU A 1 169 ? -3.979 -17.203 -4.789 1 82.81 169 LEU A CA 1
ATOM 1245 C C . LEU A 1 169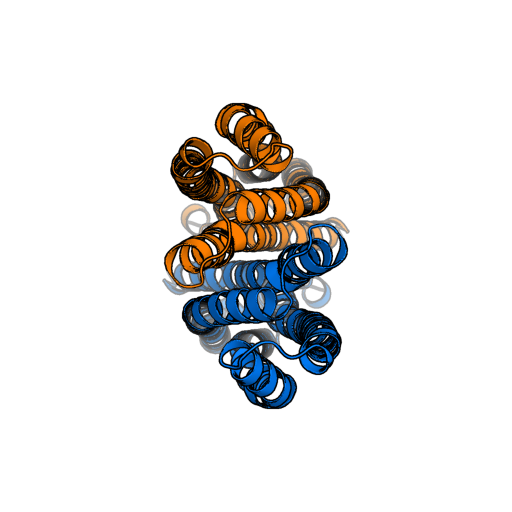 ? -4.422 -18.641 -4.625 1 82.81 169 LEU A C 1
ATOM 1247 O O . LEU A 1 169 ? -3.809 -19.547 -5.195 1 82.81 169 LEU A O 1
ATOM 1251 N N . VAL A 1 170 ? -5.402 -18.922 -3.881 1 82.69 170 VAL A N 1
ATOM 1252 C CA . VAL A 1 170 ? -5.949 -20.266 -3.713 1 82.69 170 VAL A CA 1
ATOM 1253 C C . VAL A 1 170 ? -6.488 -20.766 -5.047 1 82.69 170 VAL A C 1
ATOM 1255 O O . VAL A 1 170 ? -6.324 -21.953 -5.383 1 82.69 170 VAL A O 1
ATOM 1258 N N . ALA A 1 171 ? -7.082 -19.906 -5.754 1 85.38 171 ALA A N 1
ATOM 1259 C CA . ALA A 1 171 ? -7.605 -20.281 -7.066 1 85.38 171 ALA A CA 1
ATOM 1260 C C . ALA A 1 171 ? -6.473 -20.672 -8.016 1 85.38 171 ALA A C 1
ATOM 1262 O O . ALA A 1 171 ? -6.672 -21.469 -8.93 1 85.38 171 ALA A O 1
ATOM 1263 N N . ALA A 1 172 ? -5.383 -20.047 -7.816 1 77.25 172 ALA A N 1
ATOM 1264 C CA . ALA A 1 172 ? -4.254 -20.25 -8.727 1 77.25 172 ALA A CA 1
ATOM 1265 C C . ALA A 1 172 ? -3.441 -21.469 -8.336 1 77.25 172 ALA A C 1
ATOM 1267 O O . ALA A 1 172 ? -2.633 -21.969 -9.125 1 77.25 172 ALA A O 1
ATOM 1268 N N . THR A 1 173 ? -3.438 -21.875 -7.125 1 70.44 173 THR A N 1
ATOM 1269 C CA . THR A 1 173 ? -2.607 -22.984 -6.66 1 70.44 173 THR A CA 1
ATOM 1270 C C . THR A 1 173 ? -3.393 -24.297 -6.68 1 70.44 173 THR A C 1
ATOM 1272 O O . THR A 1 173 ? -4.543 -24.344 -6.238 1 70.44 173 THR A O 1
ATOM 1275 N N . PRO A 1 174 ? -2.885 -25.234 -7.598 1 58 174 PRO A N 1
ATOM 1276 C CA . PRO A 1 174 ? -3.533 -26.547 -7.594 1 58 174 PRO A CA 1
ATOM 1277 C C . PRO A 1 174 ? -3.514 -27.219 -6.219 1 58 174 PRO A C 1
ATOM 1279 O O . PRO A 1 174 ? -2.498 -27.172 -5.52 1 58 174 PRO A O 1
ATOM 1282 N N . TRP A 1 175 ? -4.516 -26.969 -5.449 1 48.69 175 TRP A N 1
ATOM 1283 C CA . TRP A 1 175 ? -4.543 -27.656 -4.164 1 48.69 175 TRP A CA 1
ATOM 1284 C C . TRP A 1 175 ? -4.293 -29.141 -4.34 1 48.69 175 TRP A C 1
ATOM 1286 O O . TRP A 1 175 ? -4.902 -29.781 -5.199 1 48.69 175 TRP A O 1
ATOM 1296 N N . PRO A 1 176 ? -3.035 -29.547 -3.877 1 44.56 176 PRO A N 1
ATOM 1297 C CA . PRO A 1 176 ? -2.795 -31 -3.949 1 44.56 176 PRO A CA 1
ATOM 1298 C C . PRO A 1 176 ? -4.031 -31.812 -3.592 1 44.56 176 PRO A C 1
ATOM 1300 O O . PRO A 1 176 ? -4.137 -32.969 -3.988 1 44.56 176 PRO A O 1
ATOM 1303 N N . LEU A 1 177 ? -4.75 -31.391 -2.705 1 37.94 177 LEU A N 1
ATOM 1304 C CA . LEU A 1 177 ? -5.781 -32.312 -2.283 1 37.94 177 LEU A CA 1
ATOM 1305 C C . LEU A 1 177 ? -6.586 -32.812 -3.48 1 37.94 177 LEU A C 1
ATOM 1307 O O . LEU A 1 177 ? -7.199 -33.906 -3.42 1 37.94 177 LEU A O 1
ATOM 1311 N N . GLU A 1 178 ? -6.715 -32.094 -4.48 1 39.34 178 GLU A N 1
ATOM 1312 C CA . GLU A 1 178 ? -7.496 -32.688 -5.551 1 39.34 178 GLU A CA 1
ATOM 1313 C C . GLU A 1 178 ? -6.617 -33.531 -6.461 1 39.34 178 GLU A C 1
ATOM 1315 O O . GLU A 1 178 ? -7.117 -34.219 -7.359 1 39.34 178 GLU A O 1
ATOM 1320 N N . MET A 1 179 ? -5.363 -33.375 -6.402 1 36.91 179 MET A N 1
ATOM 1321 C CA . MET A 1 179 ? -4.562 -34.25 -7.227 1 36.91 179 MET A CA 1
ATOM 1322 C C . MET A 1 179 ? -4.559 -35.688 -6.652 1 36.91 179 MET A C 1
ATOM 1324 O O . MET A 1 179 ? -4 -36.594 -7.258 1 36.91 179 MET A O 1
ATOM 1328 N N . ILE A 1 180 ? -4.926 -35.875 -5.426 1 32.16 180 ILE A N 1
ATOM 1329 C CA . ILE A 1 180 ? -5.145 -37.25 -5.02 1 32.16 180 ILE A CA 1
ATOM 1330 C C . ILE A 1 180 ? -6.547 -37.719 -5.434 1 32.16 180 ILE A C 1
ATOM 1332 O O . ILE A 1 180 ? -7.531 -37 -5.168 1 32.16 180 ILE A O 1
ATOM 1336 N N . MET B 1 1 ? 4.215 -38.875 -0.364 1 31.7 1 MET B N 1
ATOM 1337 C CA . MET B 1 1 ? 3.404 -37.875 -1.047 1 31.7 1 MET B CA 1
ATOM 1338 C C . MET B 1 1 ? 3.871 -36.469 -0.698 1 31.7 1 MET B C 1
ATOM 1340 O O . MET B 1 1 ? 3.865 -36.094 0.472 1 31.7 1 MET B O 1
ATOM 1344 N N . SER B 1 2 ? 4.852 -35.688 -1.193 1 38.38 2 SER B N 1
ATOM 1345 C CA . SER B 1 2 ? 5.875 -34.75 -0.804 1 38.38 2 SER B CA 1
ATOM 1346 C C . SER B 1 2 ? 5.25 -33.438 -0.271 1 38.38 2 SER B C 1
ATOM 1348 O O . SER B 1 2 ? 4.383 -32.875 -0.919 1 38.38 2 SER B O 1
ATOM 1350 N N . THR B 1 3 ? 4.934 -33.281 1.032 1 43.84 3 THR B N 1
ATOM 1351 C CA . THR B 1 3 ? 4.566 -32.312 2.049 1 43.84 3 THR B CA 1
ATOM 1352 C C . THR B 1 3 ? 4.965 -30.891 1.615 1 43.84 3 THR B C 1
ATOM 1354 O O . THR B 1 3 ? 4.566 -29.906 2.242 1 43.84 3 THR B O 1
ATOM 1357 N N . HIS B 1 4 ? 5.895 -30.781 0.593 1 54.72 4 HIS B N 1
ATOM 1358 C CA . HIS B 1 4 ? 6.648 -29.656 0.043 1 54.72 4 HIS B CA 1
ATOM 1359 C C . HIS B 1 4 ? 5.75 -28.734 -0.787 1 54.72 4 HIS B C 1
ATOM 1361 O O . HIS B 1 4 ? 5.906 -27.516 -0.762 1 54.72 4 HIS B O 1
ATOM 1367 N N . PRO B 1 5 ? 4.566 -29.375 -1.253 1 67.06 5 PRO B N 1
ATOM 1368 C CA . PRO B 1 5 ? 3.85 -28.547 -2.227 1 67.06 5 PRO B CA 1
ATOM 1369 C C . PRO B 1 5 ? 3.021 -27.438 -1.57 1 67.06 5 PRO B C 1
ATOM 1371 O O . PRO B 1 5 ? 3.008 -26.312 -2.051 1 67.06 5 PRO B O 1
ATOM 1374 N N . THR B 1 6 ? 2.639 -27.859 -0.248 1 69.25 6 THR B N 1
ATOM 1375 C CA . THR B 1 6 ? 1.793 -26.859 0.393 1 69.25 6 THR B CA 1
ATOM 1376 C C . THR B 1 6 ? 2.637 -25.719 0.951 1 69.25 6 THR B C 1
ATOM 1378 O O . THR B 1 6 ? 2.275 -24.547 0.811 1 69.25 6 THR B O 1
ATOM 1381 N N . ALA B 1 7 ? 3.664 -26.156 1.646 1 79.19 7 ALA B N 1
ATOM 1382 C CA . ALA B 1 7 ? 4.555 -25.125 2.199 1 79.19 7 ALA B CA 1
ATOM 1383 C C . ALA B 1 7 ? 5.109 -24.234 1.1 1 79.19 7 ALA B C 1
ATOM 1385 O O . ALA B 1 7 ? 5.258 -23.031 1.291 1 79.19 7 ALA B O 1
ATOM 1386 N N . PHE B 1 8 ? 5.395 -24.828 0.033 1 83.62 8 PHE B N 1
ATOM 1387 C CA . PHE B 1 8 ? 5.906 -24.062 -1.104 1 83.62 8 PHE B CA 1
ATOM 1388 C C . PHE B 1 8 ? 4.848 -23.109 -1.631 1 83.62 8 PHE B C 1
ATOM 1390 O O . PHE B 1 8 ? 5.141 -21.938 -1.893 1 83.62 8 PHE B O 1
ATOM 1397 N N . CYS B 1 9 ? 3.686 -23.562 -1.625 1 76.88 9 CYS B N 1
ATOM 1398 C CA . CYS B 1 9 ? 2.586 -22.734 -2.105 1 76.88 9 CYS B CA 1
ATOM 1399 C C . CYS B 1 9 ? 2.322 -21.578 -1.155 1 76.88 9 CYS B C 1
ATOM 1401 O O . CYS B 1 9 ? 2.119 -20.438 -1.594 1 76.88 9 CYS B O 1
ATOM 1403 N N . VAL B 1 10 ? 2.352 -21.859 0.04 1 80.25 10 VAL B N 1
ATOM 1404 C CA . VAL B 1 10 ? 2.137 -20.812 1.045 1 80.25 10 VAL B CA 1
ATOM 1405 C C . VAL B 1 10 ? 3.262 -19.781 0.972 1 80.25 10 VAL B C 1
ATOM 1407 O O . VAL B 1 10 ? 3.01 -18.578 1.014 1 80.25 10 VAL B O 1
ATOM 1410 N N . ALA B 1 11 ? 4.43 -20.25 0.858 1 87.81 11 ALA B N 1
ATOM 1411 C CA . ALA B 1 11 ? 5.574 -19.344 0.758 1 87.81 11 ALA B CA 1
ATOM 1412 C C . ALA B 1 11 ? 5.477 -18.469 -0.489 1 87.81 11 ALA B C 1
ATOM 1414 O O . ALA B 1 11 ? 5.816 -17.281 -0.454 1 87.81 11 ALA B O 1
ATOM 1415 N N . GLN B 1 12 ? 5.039 -19.016 -1.493 1 84.88 12 GLN B N 1
ATOM 1416 C CA . GLN B 1 12 ? 4.867 -18.25 -2.725 1 84.88 12 GLN B CA 1
ATOM 1417 C C . GLN B 1 12 ? 3.824 -17.156 -2.551 1 84.88 12 GLN B C 1
ATOM 1419 O O . GLN B 1 12 ? 4.043 -16.016 -2.965 1 84.88 12 GLN B O 1
ATOM 1424 N N . VAL B 1 13 ? 2.818 -17.578 -1.911 1 82.38 13 VAL B N 1
ATOM 1425 C CA . VAL B 1 13 ? 1.73 -16.641 -1.691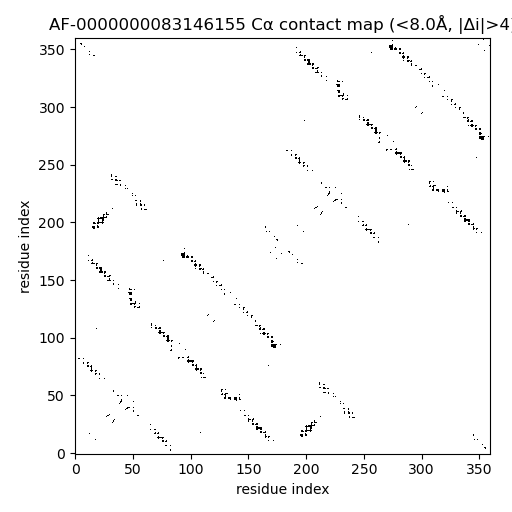 1 82.38 13 VAL B CA 1
ATOM 1426 C C . VAL B 1 13 ? 2.205 -15.5 -0.781 1 82.38 13 VAL B C 1
ATOM 1428 O O . VAL B 1 13 ? 1.976 -14.328 -1.071 1 82.38 13 VAL B O 1
ATOM 1431 N N . VAL B 1 14 ? 2.828 -15.82 0.202 1 88.44 14 VAL B N 1
ATOM 1432 C CA . VAL B 1 14 ? 3.328 -14.836 1.153 1 88.44 14 VAL B CA 1
ATOM 1433 C C . VAL B 1 14 ? 4.359 -13.938 0.471 1 88.44 14 VAL B C 1
ATOM 1435 O O . VAL B 1 14 ? 4.324 -12.711 0.63 1 88.44 14 VAL B O 1
ATOM 1438 N N . GLY B 1 15 ? 5.195 -14.57 -0.294 1 93.69 15 GLY B N 1
ATOM 1439 C CA . GLY B 1 15 ? 6.215 -13.797 -0.986 1 93.69 15 GLY B CA 1
ATOM 1440 C C . GLY B 1 15 ? 5.637 -12.836 -2.014 1 93.69 15 GLY B C 1
ATOM 1441 O O . GLY B 1 15 ? 5.945 -11.641 -1.996 1 93.69 15 GLY B O 1
ATOM 1442 N N . LEU B 1 16 ? 4.805 -13.328 -2.797 1 89.81 16 LEU B N 1
ATOM 1443 C CA . LEU B 1 16 ? 4.254 -12.531 -3.887 1 89.81 16 LEU B CA 1
ATOM 1444 C C . LEU B 1 16 ? 3.328 -11.445 -3.352 1 89.81 16 LEU B C 1
ATOM 1446 O O . LEU B 1 16 ? 3.449 -10.281 -3.73 1 89.81 16 LEU B O 1
ATOM 1450 N N . SER B 1 17 ? 2.432 -11.805 -2.496 1 90.88 17 SER B N 1
ATOM 1451 C CA . SER B 1 17 ? 1.512 -10.82 -1.93 1 90.88 17 SER B CA 1
ATOM 1452 C C . SER B 1 17 ? 2.248 -9.812 -1.052 1 90.88 17 SER B C 1
ATOM 1454 O O . SER B 1 17 ? 1.935 -8.625 -1.067 1 90.88 17 SER B O 1
ATOM 1456 N N . GLY B 1 18 ? 3.199 -10.375 -0.328 1 95.38 18 GLY B N 1
ATOM 1457 C CA . GLY B 1 18 ? 3.967 -9.484 0.53 1 95.38 18 GLY B CA 1
ATOM 1458 C C . GLY B 1 18 ? 4.73 -8.422 -0.241 1 95.38 18 GLY B C 1
ATOM 1459 O O . GLY B 1 18 ? 4.797 -7.266 0.183 1 95.38 18 GLY B O 1
ATOM 1460 N N . ALA B 1 19 ? 5.277 -8.852 -1.326 1 97.06 19 ALA B N 1
ATOM 1461 C CA . ALA B 1 19 ? 6.055 -7.918 -2.143 1 97.06 19 ALA B CA 1
ATOM 1462 C C . ALA B 1 19 ? 5.16 -6.832 -2.732 1 97.06 19 ALA B C 1
ATOM 1464 O O . ALA B 1 19 ? 5.48 -5.645 -2.652 1 97.06 19 ALA B O 1
ATOM 1465 N N . ALA B 1 20 ? 4.055 -7.203 -3.258 1 95.56 20 ALA B N 1
ATOM 1466 C CA . ALA B 1 20 ? 3.125 -6.238 -3.834 1 95.56 20 ALA B CA 1
ATOM 1467 C C . ALA B 1 20 ? 2.514 -5.352 -2.752 1 95.56 20 ALA B C 1
ATOM 1469 O O . ALA B 1 20 ? 2.35 -4.145 -2.949 1 95.56 20 ALA B O 1
ATOM 1470 N N . PHE B 1 21 ? 2.195 -5.977 -1.638 1 96.5 21 PHE B N 1
ATOM 1471 C CA . PHE B 1 21 ? 1.642 -5.25 -0.502 1 96.5 21 PHE B CA 1
ATOM 1472 C C . PHE B 1 21 ? 2.611 -4.18 -0.021 1 96.5 21 PHE B C 1
ATOM 1474 O O . PHE B 1 21 ? 2.221 -3.027 0.182 1 96.5 21 PHE B O 1
ATOM 1481 N N . LEU B 1 22 ? 3.824 -4.578 0.177 1 97.88 22 LEU B N 1
ATOM 1482 C CA . LEU B 1 22 ? 4.852 -3.652 0.643 1 97.88 22 LEU B CA 1
ATOM 1483 C C . LEU B 1 22 ? 5.051 -2.518 -0.355 1 97.88 22 LEU B C 1
ATOM 1485 O O . LEU B 1 22 ? 5.184 -1.356 0.038 1 97.88 22 LEU B O 1
ATOM 1489 N N . SER B 1 23 ? 5.109 -2.859 -1.595 1 97.88 23 SER B N 1
ATOM 1490 C CA . SER B 1 23 ? 5.242 -1.844 -2.635 1 97.88 23 SER B CA 1
ATOM 1491 C C . SER B 1 23 ? 4.102 -0.83 -2.562 1 97.88 23 SER B C 1
ATOM 1493 O O . SER B 1 23 ? 4.34 0.38 -2.602 1 97.88 23 SER B O 1
ATOM 1495 N N . GLY B 1 24 ? 2.885 -1.312 -2.453 1 96.62 24 GLY B N 1
ATOM 1496 C CA . GLY B 1 24 ? 1.74 -0.42 -2.348 1 96.62 24 GLY B CA 1
ATOM 1497 C C . GLY B 1 24 ? 1.804 0.491 -1.136 1 96.62 24 GLY B C 1
ATOM 1498 O O . GLY B 1 24 ? 1.496 1.681 -1.23 1 96.62 24 GLY B O 1
ATOM 1499 N N . LYS B 1 25 ? 2.143 -0.082 -0.066 1 96.31 25 LYS B N 1
ATOM 1500 C CA . LYS B 1 25 ? 2.248 0.675 1.179 1 96.31 25 LYS B CA 1
ATOM 1501 C C . LYS B 1 25 ? 3.25 1.817 1.044 1 96.31 25 LYS B C 1
ATOM 1503 O O . LYS B 1 25 ? 2.973 2.945 1.459 1 96.31 25 LYS B O 1
ATOM 1508 N N . ILE B 1 26 ? 4.398 1.537 0.446 1 97 26 ILE B N 1
ATOM 1509 C CA . ILE B 1 26 ? 5.449 2.537 0.3 1 97 26 ILE B CA 1
ATOM 1510 C C . ILE B 1 26 ? 5.047 3.557 -0.763 1 97 26 ILE B C 1
ATOM 1512 O O . ILE B 1 26 ? 5.246 4.762 -0.583 1 97 26 ILE B O 1
ATOM 1516 N N . PHE B 1 27 ? 4.418 3.105 -1.847 1 96.06 27 PHE B N 1
ATOM 1517 C CA . PHE B 1 27 ? 3.996 3.99 -2.928 1 96.06 27 PHE B CA 1
ATOM 1518 C C . PHE B 1 27 ? 2.941 4.977 -2.441 1 96.06 27 PHE B C 1
ATOM 1520 O O . PHE B 1 27 ? 2.879 6.109 -2.918 1 96.06 27 PHE B O 1
ATOM 1527 N N . SER B 1 28 ? 2.139 4.551 -1.546 1 95.75 28 SER B N 1
ATOM 1528 C CA . SER B 1 28 ? 1.085 5.41 -1.019 1 95.75 28 SER B CA 1
ATOM 1529 C C . SER B 1 28 ? 1.663 6.684 -0.413 1 95.75 28 SER B C 1
ATOM 1531 O O . SER B 1 28 ? 1.108 7.77 -0.592 1 95.75 28 SER B O 1
ATOM 1533 N N . LEU B 1 29 ? 2.738 6.566 0.229 1 96.06 29 LEU B N 1
ATOM 1534 C CA . LEU B 1 29 ? 3.383 7.715 0.856 1 96.06 29 LEU B CA 1
ATOM 1535 C C . LEU B 1 29 ? 3.852 8.711 -0.194 1 96.06 29 LEU B C 1
ATOM 1537 O O . LEU B 1 29 ? 3.768 9.93 0.016 1 96.06 29 LEU B O 1
ATOM 1541 N N . SER B 1 30 ? 4.273 8.172 -1.323 1 95.94 30 SER B N 1
ATOM 1542 C CA . SER B 1 30 ? 4.844 9.023 -2.363 1 95.94 30 SER B CA 1
ATOM 1543 C C . SER B 1 30 ? 3.756 9.594 -3.27 1 95.94 30 SER B C 1
ATOM 1545 O O . SER B 1 30 ? 3.893 10.703 -3.791 1 95.94 30 SER B O 1
ATOM 1547 N N . THR B 1 31 ? 2.705 8.883 -3.457 1 94.25 31 THR B N 1
ATOM 1548 C CA . THR B 1 31 ? 1.75 9.305 -4.477 1 94.25 31 THR B CA 1
ATOM 1549 C C . THR B 1 31 ? 0.557 10.016 -3.836 1 94.25 31 THR B C 1
ATOM 1551 O O . THR B 1 31 ? -0.142 10.781 -4.496 1 94.25 31 THR B O 1
ATOM 1554 N N . VAL B 1 32 ? 0.329 9.781 -2.613 1 94 32 VAL B N 1
ATOM 1555 C CA . VAL B 1 32 ? -0.867 10.336 -1.988 1 94 32 VAL B CA 1
ATOM 1556 C C . VAL B 1 32 ? -0.47 11.242 -0.822 1 94 32 VAL B C 1
ATOM 1558 O O . VAL B 1 32 ? -0.785 12.438 -0.817 1 94 32 VAL B O 1
ATOM 1561 N N . VAL B 1 33 ? 0.377 10.727 0.042 1 94.44 33 VAL B N 1
ATOM 1562 C CA . VAL B 1 33 ? 0.52 11.305 1.374 1 94.44 33 VAL B CA 1
ATOM 1563 C C . VAL B 1 33 ? 1.389 12.555 1.303 1 94.44 33 VAL B C 1
ATOM 1565 O O . VAL B 1 33 ? 0.946 13.648 1.672 1 94.44 33 VAL B O 1
ATOM 1568 N N . VAL B 1 34 ? 2.592 12.383 0.746 1 95.5 34 VAL B N 1
ATOM 1569 C CA . VAL B 1 34 ? 3.52 13.508 0.75 1 95.5 34 VAL B CA 1
ATOM 1570 C C . VAL B 1 34 ? 2.99 14.617 -0.157 1 95.5 34 VAL B C 1
ATOM 1572 O O . VAL B 1 34 ? 3.027 15.797 0.205 1 95.5 34 VAL B O 1
ATOM 1575 N N . PRO B 1 35 ? 2.424 14.266 -1.296 1 95.12 35 PRO B N 1
ATOM 1576 C CA . PRO B 1 35 ? 1.809 15.32 -2.105 1 95.12 35 PRO B CA 1
ATOM 1577 C C . PRO B 1 35 ? 0.665 16.031 -1.383 1 95.12 35 PRO B C 1
ATOM 1579 O O . PRO B 1 35 ? 0.478 17.234 -1.55 1 95.12 35 PRO B O 1
ATOM 1582 N N . ALA B 1 36 ? -0.103 15.352 -0.613 1 94.56 36 ALA B N 1
ATOM 1583 C CA . ALA B 1 36 ? -1.191 15.961 0.153 1 94.56 36 ALA B CA 1
ATOM 1584 C C . ALA B 1 36 ? -0.655 16.938 1.186 1 94.56 36 ALA B C 1
ATOM 1586 O O . ALA B 1 36 ? -1.254 18 1.417 1 94.56 36 ALA B O 1
ATOM 1587 N N . ILE B 1 37 ? 0.433 16.594 1.812 1 94.12 37 ILE B N 1
ATOM 1588 C CA . ILE B 1 37 ? 1.062 17.469 2.805 1 94.12 37 ILE B CA 1
ATOM 1589 C C . ILE B 1 37 ? 1.599 18.719 2.127 1 94.12 37 ILE B C 1
ATOM 1591 O O . ILE B 1 37 ? 1.385 19.844 2.613 1 94.12 37 ILE B O 1
ATOM 1595 N N . ILE B 1 38 ? 2.258 18.5 1 1 93.94 38 ILE B N 1
ATOM 1596 C CA . ILE B 1 38 ? 2.795 19.641 0.256 1 93.94 38 ILE B CA 1
ATOM 1597 C C . ILE B 1 38 ? 1.654 20.547 -0.192 1 93.94 38 ILE B C 1
ATOM 1599 O O . ILE B 1 38 ? 1.76 21.781 -0.106 1 93.94 38 ILE B O 1
ATOM 1603 N N . GLN B 1 39 ? 0.597 19.984 -0.649 1 94.06 39 GLN B N 1
ATOM 1604 C CA . GLN B 1 39 ? -0.574 20.75 -1.056 1 94.06 39 GLN B CA 1
ATOM 1605 C C . GLN B 1 39 ? -1.127 21.562 0.11 1 94.06 39 GLN B C 1
ATOM 1607 O O . GLN B 1 39 ? -1.547 22.703 -0.071 1 94.06 39 GLN B O 1
ATOM 1612 N N . ALA B 1 40 ? -1.125 21 1.261 1 92.25 40 ALA B N 1
ATOM 1613 C CA . ALA B 1 40 ? -1.626 21.703 2.443 1 92.25 40 ALA B CA 1
ATOM 1614 C C . ALA B 1 40 ? -0.74 22.891 2.797 1 92.25 40 ALA B C 1
ATOM 1616 O O . ALA B 1 40 ? -1.227 23.906 3.293 1 92.25 40 ALA B O 1
ATOM 1617 N N . THR B 1 41 ? 0.552 22.703 2.602 1 91.19 41 THR B N 1
ATOM 1618 C CA . THR B 1 41 ? 1.453 23.812 2.867 1 91.19 41 THR B CA 1
ATOM 1619 C C . THR B 1 41 ? 1.207 24.953 1.882 1 91.19 41 THR B C 1
ATOM 1621 O O . THR B 1 41 ? 1.299 26.125 2.246 1 91.19 41 THR B O 1
ATOM 1624 N N . ARG B 1 42 ? 0.8 24.656 0.74 1 90.31 42 ARG B N 1
ATOM 1625 C CA . ARG B 1 42 ? 0.627 25.641 -0.321 1 90.31 42 ARG B CA 1
ATOM 1626 C C . ARG B 1 42 ? -0.761 26.266 -0.263 1 90.31 42 ARG B C 1
ATOM 1628 O O . ARG B 1 42 ? -0.917 27.469 -0.511 1 90.31 42 ARG B O 1
ATOM 1635 N N . GLU B 1 43 ? -1.711 25.5 0.103 1 90.56 43 GLU B N 1
ATOM 1636 C CA . GLU B 1 43 ? -3.09 25.953 -0.072 1 90.56 43 GLU B CA 1
ATOM 1637 C C . GLU B 1 43 ? -3.768 26.188 1.274 1 90.56 43 GLU B C 1
ATOM 1639 O O . GLU B 1 43 ? -4.727 26.969 1.365 1 90.56 43 GLU B O 1
ATOM 1644 N N . ASP B 1 44 ? -3.289 25.5 2.301 1 87.94 44 ASP B N 1
ATOM 1645 C CA . ASP B 1 44 ? -4.023 25.531 3.561 1 87.94 44 ASP B CA 1
ATOM 1646 C C . ASP B 1 44 ? -3.178 26.141 4.676 1 87.94 44 ASP B C 1
ATOM 1648 O O . ASP B 1 44 ? -3.449 25.922 5.859 1 87.94 44 ASP B O 1
ATOM 1652 N N . GLN B 1 45 ? -2.07 26.797 4.367 1 85.69 45 GLN B N 1
ATOM 1653 C CA . GLN B 1 45 ? -1.208 27.531 5.281 1 85.69 45 GLN B CA 1
ATOM 1654 C C . GLN B 1 45 ? -0.641 26.625 6.363 1 85.69 45 GLN B C 1
ATOM 1656 O O . GLN B 1 45 ? -0.56 27.016 7.531 1 85.69 45 GLN B O 1
ATOM 1661 N N . LEU B 1 46 ? -0.433 25.391 6.039 1 89.19 46 LEU B N 1
ATOM 1662 C CA . LEU B 1 46 ? 0.308 24.516 6.934 1 89.19 46 LEU B CA 1
ATOM 1663 C C . LEU B 1 46 ? 1.76 24.969 7.062 1 89.19 46 LEU B C 1
ATOM 1665 O O . LEU B 1 46 ? 2.482 25.031 6.062 1 89.19 46 LEU B O 1
ATOM 1669 N N . PRO B 1 47 ? 2.117 25.281 8.266 1 88.44 47 PRO B N 1
ATOM 1670 C CA . PRO B 1 47 ? 3.529 25.656 8.422 1 88.44 47 PRO B CA 1
ATOM 1671 C C . PRO B 1 47 ? 4.477 24.547 7.941 1 88.44 47 PRO B C 1
ATOM 1673 O O . PRO B 1 47 ? 4.246 23.375 8.211 1 88.44 47 PRO B O 1
ATOM 1676 N N . VAL B 1 48 ? 5.477 24.938 7.316 1 88.25 48 VAL B N 1
ATOM 1677 C CA . VAL B 1 48 ? 6.406 24.016 6.684 1 88.25 48 VAL B CA 1
ATOM 1678 C C . VAL B 1 48 ? 7.109 23.172 7.75 1 88.25 48 VAL B C 1
ATOM 1680 O O . VAL B 1 48 ? 7.426 22 7.527 1 88.25 48 VAL B O 1
ATOM 1683 N N . THR B 1 49 ? 7.355 23.766 8.852 1 88.19 49 THR B N 1
ATOM 1684 C CA . THR B 1 49 ? 7.961 23.016 9.953 1 88.19 49 THR B CA 1
ATOM 1685 C C . THR B 1 49 ? 7.035 21.906 10.438 1 88.19 49 THR B C 1
ATOM 1687 O O . THR B 1 49 ? 7.496 20.828 10.82 1 88.19 49 THR B O 1
ATOM 1690 N N . THR B 1 50 ? 5.797 22.234 10.453 1 90.88 50 THR B N 1
ATOM 1691 C CA . THR B 1 50 ? 4.82 21.219 10.852 1 90.88 50 THR B CA 1
ATOM 1692 C C . THR B 1 50 ? 4.742 20.109 9.805 1 90.88 50 THR B C 1
ATOM 1694 O O . THR B 1 50 ? 4.551 18.938 10.156 1 90.88 50 THR B O 1
ATOM 1697 N N . ALA B 1 51 ? 4.871 20.516 8.609 1 93.5 51 ALA B N 1
ATOM 1698 C CA . ALA B 1 51 ? 4.922 19.516 7.551 1 93.5 51 ALA B CA 1
ATOM 1699 C C . ALA B 1 51 ? 6.082 18.547 7.77 1 93.5 51 ALA B C 1
ATOM 1701 O O . ALA B 1 51 ? 5.93 17.328 7.586 1 93.5 51 ALA B O 1
ATOM 1702 N N . ALA B 1 52 ? 7.207 19.062 8.156 1 93.94 52 ALA B N 1
ATOM 1703 C CA . ALA B 1 52 ? 8.367 18.234 8.445 1 93.94 52 ALA B CA 1
ATOM 1704 C C . ALA B 1 52 ? 8.109 17.328 9.641 1 93.94 52 ALA B C 1
ATOM 1706 O O . ALA B 1 52 ? 8.562 16.172 9.664 1 93.94 52 ALA B O 1
ATOM 1707 N N . LYS B 1 53 ? 7.43 17.844 10.602 1 93.75 53 LYS B N 1
ATOM 1708 C CA . LYS B 1 53 ? 7.105 17.047 11.773 1 93.75 53 LYS B CA 1
ATOM 1709 C C . LYS B 1 53 ? 6.156 15.906 11.422 1 93.75 53 LYS B C 1
ATOM 1711 O O . LYS B 1 53 ? 6.301 14.789 11.922 1 93.75 53 LYS B O 1
ATOM 1716 N N . ILE B 1 54 ? 5.191 16.203 10.617 1 94.31 54 ILE B N 1
ATOM 1717 C CA . ILE B 1 54 ? 4.289 15.156 10.148 1 94.31 54 ILE B CA 1
ATOM 1718 C C . ILE B 1 54 ? 5.078 14.086 9.398 1 94.31 54 ILE B C 1
ATOM 1720 O O . ILE B 1 54 ? 4.879 12.891 9.617 1 94.31 54 ILE B O 1
ATOM 1724 N N . TRP B 1 55 ? 5.953 14.586 8.539 1 96.19 55 TRP B N 1
ATOM 1725 C CA . TRP B 1 55 ? 6.801 13.648 7.812 1 96.19 55 TRP B CA 1
ATOM 1726 C C . TRP B 1 55 ? 7.609 12.781 8.773 1 96.19 55 TRP B C 1
ATOM 1728 O O . TRP B 1 55 ? 7.75 11.578 8.562 1 96.19 55 TRP B O 1
ATOM 1738 N N . ARG B 1 56 ? 8.195 13.352 9.758 1 95.06 56 ARG B N 1
ATOM 1739 C CA . ARG B 1 56 ? 8.953 12.602 10.75 1 95.06 56 ARG B CA 1
ATOM 1740 C C . ARG B 1 56 ? 8.109 11.492 11.367 1 95.06 56 ARG B C 1
ATOM 1742 O O . ARG B 1 56 ? 8.578 10.359 11.516 1 95.06 56 ARG B O 1
ATOM 1749 N N . ASN B 1 57 ? 6.93 11.82 11.719 1 95.38 57 ASN B N 1
ATOM 1750 C CA . ASN B 1 57 ? 6.027 10.82 12.273 1 95.38 57 ASN B CA 1
ATOM 1751 C C . ASN B 1 57 ? 5.738 9.703 11.281 1 95.38 57 ASN B C 1
ATOM 1753 O O . ASN B 1 57 ? 5.703 8.531 11.648 1 95.38 57 ASN B O 1
ATOM 1757 N N . LEU B 1 58 ? 5.5 10.133 10.055 1 95.75 58 LEU B N 1
ATOM 1758 C CA . LEU B 1 58 ? 5.273 9.172 8.984 1 95.75 58 LEU B CA 1
ATOM 1759 C C . LEU B 1 58 ? 6.465 8.234 8.836 1 95.75 58 LEU B C 1
ATOM 1761 O O . LEU B 1 58 ? 6.301 7.012 8.766 1 95.75 58 LEU B O 1
ATOM 1765 N N . TYR B 1 59 ? 7.586 8.891 8.75 1 95.75 59 TYR B N 1
ATOM 1766 C CA . TYR B 1 59 ? 8.82 8.141 8.531 1 95.75 59 TYR B CA 1
ATOM 1767 C C . TYR B 1 59 ? 9.078 7.172 9.68 1 95.75 59 TYR B C 1
ATOM 1769 O O . TYR B 1 59 ? 9.477 6.027 9.461 1 95.75 59 TYR B O 1
ATOM 1777 N N . THR B 1 60 ? 8.891 7.555 10.875 1 94.81 60 THR B N 1
ATOM 1778 C CA . THR B 1 60 ? 9.125 6.727 12.047 1 94.81 60 THR B CA 1
ATOM 1779 C C . THR B 1 60 ? 8.188 5.523 12.062 1 94.81 60 THR B C 1
ATOM 1781 O O . THR B 1 60 ? 8.609 4.398 12.336 1 94.81 60 THR B O 1
ATOM 1784 N N . ARG B 1 61 ? 7.035 5.711 11.742 1 94.06 61 ARG B N 1
ATOM 1785 C CA . ARG B 1 61 ? 6.066 4.621 11.695 1 94.06 61 ARG B CA 1
ATOM 1786 C C . ARG B 1 61 ? 6.34 3.695 10.516 1 94.06 61 ARG B C 1
ATOM 1788 O O . ARG B 1 61 ? 6.223 2.475 10.641 1 94.06 61 ARG B O 1
ATOM 1795 N N . GLY B 1 62 ? 6.637 4.305 9.398 1 94.12 62 GLY B N 1
ATOM 1796 C CA . GLY B 1 62 ? 6.98 3.51 8.227 1 94.12 62 GLY B CA 1
ATOM 1797 C C . GLY B 1 62 ? 8.195 2.627 8.445 1 94.12 62 GLY B C 1
ATOM 1798 O O . GLY B 1 62 ? 8.195 1.454 8.062 1 94.12 62 GLY B O 1
ATOM 1799 N N . LYS B 1 63 ? 9.188 3.207 9.055 1 94 63 LYS B N 1
ATOM 1800 C CA . LYS B 1 63 ? 10.422 2.475 9.336 1 94 63 LYS B CA 1
ATOM 1801 C C . LYS B 1 63 ? 10.156 1.305 10.281 1 94 63 LYS B C 1
ATOM 1803 O O . LYS B 1 63 ? 10.812 0.267 10.195 1 94 63 LYS B O 1
ATOM 1808 N N . ALA B 1 64 ? 9.203 1.374 11.109 1 94.44 64 ALA B N 1
ATOM 1809 C CA . ALA B 1 64 ? 8.867 0.319 12.062 1 94.44 64 ALA B CA 1
ATOM 1810 C C . ALA B 1 64 ? 8.086 -0.803 11.383 1 94.44 64 ALA B C 1
ATOM 1812 O O . ALA B 1 64 ? 8.047 -1.929 11.891 1 94.44 64 ALA B O 1
ATOM 1813 N N . GLN B 1 65 ? 7.48 -0.529 10.336 1 95.25 65 GLN B N 1
ATOM 1814 C CA . GLN B 1 65 ? 6.578 -1.505 9.734 1 95.25 65 GLN B CA 1
ATOM 1815 C C . GLN B 1 65 ? 7.172 -2.096 8.461 1 95.25 65 GLN B C 1
ATOM 1817 O O . GLN B 1 65 ? 7.098 -3.305 8.242 1 95.25 65 GLN B O 1
ATOM 1822 N N . ALA B 1 66 ? 7.754 -1.301 7.629 1 96 66 ALA B N 1
ATOM 1823 C CA . ALA B 1 66 ? 8.148 -1.724 6.289 1 96 66 ALA B CA 1
ATOM 1824 C C . ALA B 1 66 ? 9.266 -2.766 6.348 1 96 66 ALA B C 1
ATOM 1826 O O . ALA B 1 66 ? 9.172 -3.818 5.715 1 96 66 ALA B O 1
ATOM 1827 N N . PRO B 1 67 ? 10.367 -2.584 7.156 1 96.56 67 PRO B N 1
ATOM 1828 C CA . PRO B 1 67 ? 11.469 -3.557 7.16 1 96.56 67 PRO B CA 1
ATOM 1829 C C . PRO B 1 67 ? 11.031 -4.93 7.66 1 96.56 67 PRO B C 1
ATOM 1831 O O . PRO B 1 67 ? 11.383 -5.953 7.062 1 96.56 67 PRO B O 1
ATOM 1834 N N . PRO B 1 68 ? 10.25 -5.051 8.727 1 96.88 68 PRO B N 1
ATOM 1835 C CA . PRO B 1 68 ? 9.773 -6.375 9.133 1 96.88 68 PRO B CA 1
ATOM 1836 C C . PRO B 1 68 ? 8.945 -7.055 8.047 1 96.88 68 PRO B C 1
ATOM 1838 O O . PRO B 1 68 ? 9.055 -8.266 7.844 1 96.88 68 PRO B O 1
ATOM 1841 N N . ILE B 1 69 ? 8.055 -6.312 7.406 1 96.56 69 ILE B N 1
ATOM 1842 C CA . ILE B 1 69 ? 7.281 -6.875 6.305 1 96.56 69 ILE B CA 1
ATOM 1843 C C . ILE B 1 69 ? 8.219 -7.359 5.203 1 96.56 69 ILE B C 1
ATOM 1845 O O . ILE B 1 69 ? 8.031 -8.445 4.648 1 96.56 69 ILE B O 1
ATOM 1849 N N . ALA B 1 70 ? 9.203 -6.566 4.918 1 98.25 70 ALA B N 1
ATOM 1850 C CA . ALA B 1 70 ? 10.195 -6.945 3.916 1 98.25 70 ALA B CA 1
ATOM 1851 C C . ALA B 1 70 ? 10.922 -8.227 4.32 1 98.25 70 ALA B C 1
ATOM 1853 O O . ALA B 1 70 ? 11.172 -9.094 3.482 1 98.25 70 ALA B O 1
ATOM 1854 N N . ALA B 1 71 ? 11.25 -8.32 5.562 1 97.69 71 ALA B N 1
ATOM 1855 C CA . ALA B 1 71 ? 11.969 -9.484 6.062 1 97.69 71 ALA B CA 1
ATOM 1856 C C . ALA B 1 71 ? 11.141 -10.758 5.902 1 97.69 71 ALA B C 1
ATOM 1858 O O . ALA B 1 71 ? 11.641 -11.781 5.43 1 97.69 71 ALA B O 1
ATOM 1859 N N . VAL B 1 72 ? 9.891 -10.711 6.305 1 96.75 72 VAL B N 1
ATOM 1860 C CA . VAL B 1 72 ? 9.008 -11.867 6.203 1 96.75 72 VAL B CA 1
ATOM 1861 C C . VAL B 1 72 ? 8.828 -12.25 4.734 1 96.75 72 VAL B C 1
ATOM 1863 O O . VAL B 1 72 ? 8.883 -13.43 4.383 1 96.75 72 VAL B O 1
ATOM 1866 N N . THR B 1 73 ? 8.602 -11.25 3.902 1 97.12 73 THR B N 1
ATOM 1867 C CA . THR B 1 73 ? 8.422 -11.461 2.471 1 97.12 73 THR B CA 1
ATOM 1868 C C . THR B 1 73 ? 9.68 -12.078 1.855 1 97.12 73 THR B C 1
ATOM 1870 O O . THR B 1 73 ? 9.586 -13.055 1.105 1 97.12 73 THR B O 1
ATOM 1873 N N . SER B 1 74 ? 10.789 -11.531 2.195 1 98.25 74 SER B N 1
ATOM 1874 C CA . SER B 1 74 ? 12.055 -12.039 1.694 1 98.25 74 SER B CA 1
ATOM 1875 C C . SER B 1 74 ? 12.297 -13.477 2.158 1 98.25 74 SER B C 1
ATOM 1877 O O . SER B 1 74 ? 12.758 -14.312 1.386 1 98.25 74 SER B O 1
ATOM 1879 N N . ALA B 1 75 ? 12.031 -13.727 3.385 1 97.75 75 ALA B N 1
ATOM 1880 C CA . ALA B 1 75 ? 12.188 -15.078 3.914 1 97.75 75 ALA B CA 1
ATOM 1881 C C . ALA B 1 75 ? 11.312 -16.078 3.145 1 97.75 75 ALA B C 1
ATOM 1883 O O . ALA B 1 75 ? 11.734 -17.203 2.887 1 97.75 75 ALA B O 1
ATOM 1884 N N . ALA B 1 76 ? 10.141 -15.672 2.816 1 94.81 76 ALA B N 1
ATOM 1885 C CA . ALA B 1 76 ? 9.25 -16.516 2.023 1 94.81 76 ALA B CA 1
ATOM 1886 C C . ALA B 1 76 ? 9.859 -16.812 0.654 1 94.81 76 ALA B C 1
ATOM 1888 O O . ALA B 1 76 ? 9.852 -17.969 0.2 1 94.81 76 ALA B O 1
ATOM 1889 N N . PHE B 1 77 ? 10.367 -15.805 -0.004 1 96.31 77 PHE B N 1
ATOM 1890 C CA . PHE B 1 77 ? 11.008 -16 -1.301 1 96.31 77 PHE B CA 1
ATOM 1891 C C . PHE B 1 77 ? 12.227 -16.906 -1.172 1 96.31 77 PHE B C 1
ATOM 1893 O O . PHE B 1 77 ? 12.484 -17.75 -2.039 1 96.31 77 PHE B O 1
ATOM 1900 N N . LEU B 1 78 ? 12.992 -16.75 -0.159 1 97.06 78 LEU B N 1
ATOM 1901 C CA . LEU B 1 78 ? 14.172 -17.578 0.04 1 97.06 78 LEU B CA 1
ATOM 1902 C C . LEU B 1 78 ? 13.773 -19.031 0.277 1 97.06 78 LEU B C 1
ATOM 1904 O O . LEU B 1 78 ? 14.477 -19.953 -0.156 1 97.06 78 LEU B O 1
ATOM 1908 N N . TYR B 1 79 ? 12.75 -19.219 1.005 1 94.81 79 TYR B N 1
ATOM 1909 C CA . TYR B 1 79 ? 12.242 -20.578 1.167 1 94.81 79 TYR B CA 1
ATOM 1910 C C . TYR B 1 79 ? 11.875 -21.188 -0.181 1 94.81 79 TYR B C 1
ATOM 1912 O O . TYR B 1 79 ? 12.164 -22.359 -0.437 1 94.81 79 TYR B O 1
ATOM 1920 N N . CYS B 1 80 ? 11.188 -20.422 -0.988 1 90.5 80 CYS B N 1
ATOM 1921 C CA . CYS B 1 80 ? 10.852 -20.906 -2.322 1 90.5 80 CYS B CA 1
ATOM 1922 C C . CYS B 1 80 ? 12.109 -21.266 -3.098 1 90.5 80 CYS B C 1
ATOM 1924 O O . CYS B 1 80 ? 12.148 -22.297 -3.787 1 90.5 80 CYS B O 1
ATOM 1926 N N . ALA B 1 81 ? 13.078 -20.422 -2.99 1 93.19 81 ALA B N 1
ATOM 1927 C CA . ALA B 1 81 ? 14.336 -20.703 -3.678 1 93.19 81 ALA B CA 1
ATOM 1928 C C . ALA B 1 81 ? 14.953 -22.016 -3.203 1 93.19 81 ALA B C 1
ATOM 1930 O O . ALA B 1 81 ? 15.391 -22.828 -4.016 1 93.19 81 ALA B O 1
ATOM 1931 N N . TRP B 1 82 ? 15.008 -22.188 -1.956 1 92.81 82 TRP B N 1
ATOM 1932 C CA . TRP B 1 82 ? 15.547 -23.406 -1.362 1 92.81 82 TRP B CA 1
ATOM 1933 C C . TRP B 1 82 ? 14.727 -24.625 -1.774 1 92.81 82 TRP B C 1
ATOM 1935 O O . TRP B 1 82 ? 15.289 -25.656 -2.135 1 92.81 82 TRP B O 1
ATOM 1945 N N . ALA B 1 83 ? 13.422 -24.516 -1.738 1 87.94 83 ALA B N 1
ATOM 1946 C CA . ALA B 1 83 ? 12.531 -25.625 -2.062 1 87.94 83 ALA B CA 1
ATOM 1947 C C . ALA B 1 83 ? 12.711 -26.062 -3.512 1 87.94 83 ALA B C 1
ATOM 1949 O O . ALA B 1 83 ? 12.695 -27.266 -3.807 1 87.94 83 ALA B O 1
ATOM 1950 N N . VAL B 1 84 ? 12.797 -25.125 -4.379 1 84.25 84 VAL B N 1
ATOM 1951 C CA . VAL B 1 84 ? 12.977 -25.453 -5.793 1 84.25 84 VAL B CA 1
ATOM 1952 C C . VAL B 1 84 ? 14.312 -26.156 -5.996 1 84.25 84 VAL B C 1
ATOM 1954 O O . VAL B 1 84 ? 14.414 -27.094 -6.785 1 84.25 84 VAL B O 1
ATOM 1957 N N . ARG B 1 85 ? 15.328 -25.797 -5.359 1 85.69 85 ARG B N 1
ATOM 1958 C CA . ARG B 1 85 ? 16.656 -26.391 -5.484 1 85.69 85 ARG B CA 1
ATOM 1959 C C . ARG B 1 85 ? 16.672 -27.797 -4.887 1 85.69 85 ARG B C 1
ATOM 1961 O O . ARG B 1 85 ? 17.344 -28.688 -5.418 1 85.69 85 ARG B O 1
ATOM 1968 N N . SER B 1 86 ? 15.977 -27.969 -3.877 1 84.56 86 SER B N 1
ATOM 1969 C CA . SER B 1 86 ? 16.062 -29.203 -3.123 1 84.56 86 SER B CA 1
ATOM 1970 C C . SER B 1 86 ? 15.086 -30.25 -3.666 1 84.56 86 SER B C 1
ATOM 1972 O O . SER B 1 86 ? 15.164 -31.422 -3.312 1 84.56 86 SER B O 1
ATOM 1974 N N . SER B 1 87 ? 14.094 -29.812 -4.324 1 75.44 87 SER B N 1
ATOM 1975 C CA . SER B 1 87 ? 13.062 -30.75 -4.742 1 75.44 87 SER B CA 1
ATOM 1976 C C . SER B 1 87 ? 13.031 -30.906 -6.262 1 75.44 87 SER B C 1
ATOM 1978 O O . SER B 1 87 ? 12.523 -30.016 -6.965 1 75.44 87 SER B O 1
ATOM 1980 N N . PRO B 1 88 ? 13.531 -32.094 -6.691 1 65.62 88 PRO B N 1
ATOM 1981 C CA . PRO B 1 88 ? 13.445 -32.344 -8.125 1 65.62 88 PRO B CA 1
ATOM 1982 C C . PRO B 1 88 ? 12.008 -32.406 -8.641 1 65.62 88 PRO B C 1
ATOM 1984 O O . PRO B 1 88 ? 11.766 -32.156 -9.828 1 65.62 88 PRO B O 1
ATOM 1987 N N . SER B 1 89 ? 11.156 -32.656 -7.75 1 63.72 89 SER B N 1
ATOM 1988 C CA . SER B 1 89 ? 9.758 -32.781 -8.148 1 63.72 89 SER B CA 1
ATOM 1989 C C . SER B 1 89 ? 9.156 -31.453 -8.539 1 63.72 89 SER B C 1
ATOM 1991 O O . SER B 1 89 ? 8.148 -31.391 -9.25 1 63.72 89 SER B O 1
ATOM 1993 N N . LEU B 1 90 ? 9.812 -30.422 -8.102 1 59.75 90 LEU B N 1
ATOM 1994 C CA . LEU B 1 90 ? 9.297 -29.094 -8.414 1 59.75 90 LEU B CA 1
ATOM 1995 C C . LEU B 1 90 ? 9.883 -28.578 -9.719 1 59.75 90 LEU B C 1
ATOM 1997 O O . LEU B 1 90 ? 9.375 -27.609 -10.289 1 59.75 90 LEU B O 1
ATOM 2001 N N . ALA B 1 91 ? 10.867 -29.234 -10.156 1 58.34 91 ALA B N 1
ATOM 2002 C CA . ALA B 1 91 ? 11.633 -28.812 -11.328 1 58.34 91 ALA B CA 1
ATOM 2003 C C . ALA B 1 91 ? 10.734 -28.672 -12.547 1 58.34 91 ALA B C 1
ATOM 2005 O O . ALA B 1 91 ? 10.852 -27.703 -13.305 1 58.34 91 ALA B O 1
ATOM 2006 N N . PRO B 1 92 ? 9.805 -29.609 -12.727 1 54.09 92 PRO B N 1
ATOM 2007 C CA . PRO B 1 92 ? 8.984 -29.469 -13.93 1 54.09 92 PRO B CA 1
ATOM 2008 C C . PRO B 1 92 ? 8.039 -28.266 -13.859 1 54.09 92 PRO B C 1
ATOM 2010 O O . PRO B 1 92 ? 7.59 -27.766 -14.891 1 54.09 92 PRO B O 1
ATOM 2013 N N . TRP B 1 93 ? 7.852 -27.75 -12.688 1 57.47 93 TRP B N 1
ATOM 2014 C CA . TRP B 1 93 ? 6.828 -26.734 -12.492 1 57.47 93 TRP B CA 1
ATOM 2015 C C . TRP B 1 93 ? 7.457 -25.344 -12.391 1 57.47 93 TRP B C 1
ATOM 2017 O O . TRP B 1 93 ? 6.75 -24.344 -12.312 1 57.47 93 TRP B O 1
ATOM 2027 N N . THR B 1 94 ? 8.734 -25.375 -12.367 1 61.78 94 THR B N 1
ATOM 2028 C CA . THR B 1 94 ? 9.422 -24.094 -12.227 1 61.78 94 THR B CA 1
ATOM 2029 C C . THR B 1 94 ? 10.508 -23.938 -13.289 1 61.78 94 THR B C 1
ATOM 2031 O O . THR B 1 94 ? 11.047 -24.938 -13.773 1 61.78 94 THR B O 1
ATOM 2034 N N . PRO B 1 95 ? 10.562 -22.703 -13.852 1 67.69 95 PRO B N 1
ATOM 2035 C CA . PRO B 1 95 ? 11.664 -22.516 -14.789 1 67.69 95 PRO B CA 1
ATOM 2036 C C . PRO B 1 95 ? 13.016 -22.922 -14.203 1 67.69 95 PRO B C 1
ATOM 2038 O O . PRO B 1 95 ? 13.164 -23.016 -12.977 1 67.69 95 PRO B O 1
ATOM 2041 N N . ARG B 1 96 ? 13.969 -23.406 -15.078 1 72.38 96 ARG B N 1
ATOM 2042 C CA . ARG B 1 96 ? 15.289 -23.875 -14.695 1 72.38 96 ARG B CA 1
ATOM 2043 C C . ARG B 1 96 ? 15.977 -22.891 -13.758 1 72.38 96 ARG B C 1
ATOM 2045 O O . ARG B 1 96 ? 16.672 -23.297 -12.82 1 72.38 96 ARG B O 1
ATOM 2052 N N . ASN B 1 97 ? 15.609 -21.562 -13.844 1 85.12 97 ASN B N 1
ATOM 2053 C CA . ASN B 1 97 ? 16.297 -20.562 -13.023 1 85.12 97 ASN B CA 1
ATOM 2054 C C . ASN B 1 97 ? 15.383 -19.984 -11.961 1 85.12 97 ASN B C 1
ATOM 2056 O O . ASN B 1 97 ? 15.578 -18.859 -11.516 1 85.12 97 ASN B O 1
ATOM 2060 N N . SER B 1 98 ? 14.531 -20.844 -11.562 1 86.56 98 SER B N 1
ATOM 2061 C CA . SER B 1 98 ? 13.531 -20.359 -10.617 1 86.56 98 SER B CA 1
ATOM 2062 C C . SER B 1 98 ? 14.156 -20.062 -9.258 1 86.56 98 SER B C 1
ATOM 2064 O O . SER B 1 98 ? 13.797 -19.062 -8.617 1 86.56 98 SER B O 1
ATOM 2066 N N . SER B 1 99 ? 15.055 -20.859 -8.891 1 91.38 99 SER B N 1
ATOM 2067 C CA . SER B 1 99 ? 15.695 -20.641 -7.598 1 91.38 99 SER B CA 1
ATOM 2068 C C . SER B 1 99 ? 16.422 -19.312 -7.559 1 91.38 99 SER B C 1
ATOM 2070 O O . SER B 1 99 ? 16.281 -18.547 -6.598 1 91.38 99 SER B O 1
ATOM 2072 N N . SER B 1 100 ? 17.172 -19.016 -8.609 1 94.06 100 SER B N 1
ATOM 2073 C CA . SER B 1 100 ? 17.891 -17.75 -8.68 1 94.06 100 SER B CA 1
ATOM 2074 C C . SER B 1 100 ? 16.922 -16.562 -8.734 1 94.06 100 SER B C 1
ATOM 2076 O O . SER B 1 100 ? 17.203 -15.508 -8.172 1 94.06 100 SER B O 1
ATOM 2078 N N . MET B 1 101 ? 15.867 -16.734 -9.359 1 94.19 101 MET B N 1
ATOM 2079 C CA . MET B 1 101 ? 14.867 -15.664 -9.461 1 94.19 101 MET B CA 1
ATOM 2080 C C . MET B 1 101 ? 14.242 -15.383 -8.094 1 94.19 101 MET B C 1
ATOM 2082 O O . MET B 1 101 ? 14.047 -14.227 -7.727 1 94.19 101 MET B O 1
ATOM 2086 N N . TYR B 1 102 ? 13.961 -16.422 -7.391 1 94.88 102 TYR B N 1
ATOM 2087 C CA . TYR B 1 102 ? 13.422 -16.234 -6.051 1 94.88 102 TYR B CA 1
ATOM 2088 C C . TYR B 1 102 ? 14.438 -15.57 -5.141 1 94.88 102 TYR B C 1
ATOM 2090 O O . TYR B 1 102 ? 14.078 -14.742 -4.297 1 94.88 102 TYR B O 1
ATOM 2098 N N . CYS B 1 103 ? 15.688 -15.875 -5.324 1 96.94 103 CYS B N 1
ATOM 2099 C CA . CYS B 1 103 ? 16.719 -15.211 -4.551 1 96.94 103 CYS B CA 1
ATOM 2100 C C . CYS B 1 103 ? 16.812 -13.734 -4.902 1 96.94 103 CYS B C 1
ATOM 2102 O O . CYS B 1 103 ? 16.969 -12.891 -4.016 1 96.94 103 CYS B O 1
ATOM 2104 N N . THR B 1 104 ? 16.734 -13.461 -6.125 1 97.62 104 THR B N 1
ATOM 2105 C CA . THR B 1 104 ? 16.734 -12.07 -6.574 1 97.62 104 THR B CA 1
ATOM 2106 C C . THR B 1 104 ? 15.539 -11.312 -6.012 1 97.62 104 THR B C 1
ATOM 2108 O O . THR B 1 104 ? 15.672 -10.18 -5.551 1 97.62 104 THR B O 1
ATOM 2111 N N . ALA B 1 105 ? 14.367 -11.984 -6.059 1 97.5 105 ALA B N 1
ATOM 2112 C CA . ALA B 1 105 ? 13.164 -11.375 -5.496 1 97.5 105 ALA B CA 1
ATOM 2113 C C . ALA B 1 105 ? 13.352 -11.078 -4.012 1 97.5 105 ALA B C 1
ATOM 2115 O O . ALA B 1 105 ? 12.945 -10.016 -3.531 1 97.5 105 ALA B O 1
ATOM 2116 N N . ALA B 1 106 ? 13.953 -11.984 -3.367 1 98.38 106 ALA B N 1
ATOM 2117 C CA . ALA B 1 106 ? 14.219 -11.797 -1.942 1 98.38 106 ALA B CA 1
ATOM 2118 C C . ALA B 1 106 ? 15.148 -10.609 -1.705 1 98.38 106 ALA B C 1
ATOM 2120 O O . ALA B 1 106 ? 14.883 -9.766 -0.845 1 98.38 106 ALA B O 1
ATOM 2121 N N . ALA B 1 107 ? 16.172 -10.531 -2.469 1 98.44 107 ALA B N 1
ATOM 2122 C CA . ALA B 1 107 ? 17.156 -9.461 -2.33 1 98.44 107 ALA B CA 1
ATOM 2123 C C . ALA B 1 107 ? 16.531 -8.102 -2.648 1 98.44 107 ALA B C 1
ATOM 2125 O O . ALA B 1 107 ? 16.797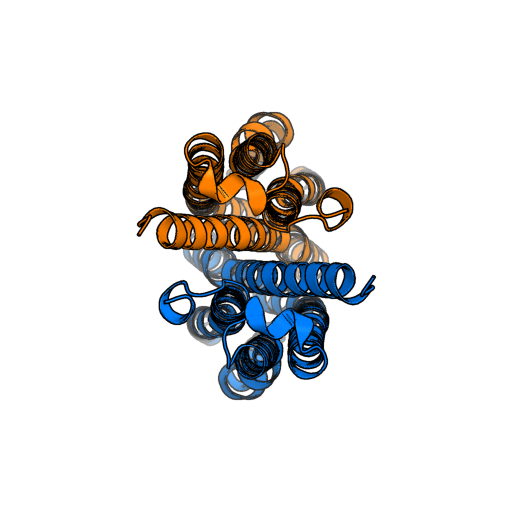 -7.117 -1.955 1 98.44 107 ALA B O 1
ATOM 2126 N N . LEU B 1 108 ? 15.734 -8.078 -3.664 1 98.44 108 LEU B N 1
ATOM 2127 C CA . LEU B 1 108 ? 15.062 -6.836 -4.043 1 98.44 108 LEU B CA 1
ATOM 2128 C C . LEU B 1 108 ? 14.102 -6.383 -2.949 1 98.44 108 LEU B C 1
ATOM 2130 O O . LEU B 1 108 ? 14.023 -5.191 -2.643 1 98.44 108 LEU B O 1
ATOM 2134 N N . THR B 1 109 ? 13.414 -7.332 -2.4 1 98.25 109 THR B N 1
ATOM 2135 C CA . THR B 1 109 ? 12.461 -6.996 -1.35 1 98.25 109 THR B CA 1
ATOM 2136 C C . THR B 1 109 ? 13.18 -6.422 -0.131 1 98.25 109 THR B C 1
ATOM 2138 O O . THR B 1 109 ? 12.812 -5.352 0.364 1 98.25 109 THR B O 1
ATOM 2141 N N . LEU B 1 110 ? 14.211 -7.082 0.286 1 98 110 LEU B N 1
ATOM 2142 C CA . LEU B 1 110 ? 14.961 -6.617 1.448 1 98 110 LEU B CA 1
ATOM 2143 C C . LEU B 1 110 ? 15.828 -5.414 1.091 1 98 110 LEU B C 1
ATOM 2145 O O . LEU B 1 110 ? 16.328 -4.715 1.977 1 98 110 LEU B O 1
ATOM 2149 N N . GLY B 1 111 ? 16.031 -5.18 -0.127 1 98.19 111 GLY B N 1
ATOM 2150 C CA . GLY B 1 111 ? 16.875 -4.113 -0.631 1 98.19 111 GLY B CA 1
ATOM 2151 C C . GLY B 1 111 ? 16.375 -2.729 -0.273 1 98.19 111 GLY B C 1
ATOM 2152 O O . GLY B 1 111 ? 17.109 -1.743 -0.406 1 98.19 111 GLY B O 1
ATOM 2153 N N . ILE B 1 112 ? 15.148 -2.689 0.255 1 97.94 112 ILE B N 1
ATOM 2154 C CA . ILE B 1 112 ? 14.625 -1.382 0.631 1 97.94 112 ILE B CA 1
ATOM 2155 C C . ILE B 1 112 ? 15.469 -0.79 1.758 1 97.94 112 ILE B C 1
ATOM 2157 O O . ILE B 1 112 ? 15.594 0.432 1.871 1 97.94 112 ILE B O 1
ATOM 2161 N N . VAL B 1 113 ? 16.078 -1.627 2.559 1 97.44 113 VAL B N 1
ATOM 2162 C CA . VAL B 1 113 ? 16.859 -1.181 3.713 1 97.44 113 VAL B CA 1
ATOM 2163 C C . VAL B 1 113 ? 18.172 -0.545 3.246 1 97.44 113 VAL B C 1
ATOM 2165 O O . VAL B 1 113 ? 18.422 0.629 3.52 1 97.44 113 VAL B O 1
ATOM 2168 N N . PRO B 1 114 ? 18.969 -1.276 2.473 1 97.56 114 PRO B N 1
ATOM 2169 C CA . PRO B 1 114 ? 20.188 -0.615 1.991 1 97.56 114 PRO B CA 1
ATOM 2170 C C . PRO B 1 114 ? 19.891 0.534 1.03 1 97.56 114 PRO B C 1
ATOM 2172 O O . PRO B 1 114 ? 20.656 1.499 0.962 1 97.56 114 PRO B O 1
ATOM 2175 N N . TYR B 1 115 ? 18.844 0.46 0.281 1 98.12 115 TYR B N 1
ATOM 2176 C CA . TYR B 1 115 ? 18.422 1.585 -0.545 1 98.12 115 TYR B CA 1
ATOM 2177 C C . TYR B 1 115 ? 18.25 2.846 0.295 1 98.12 115 TYR B C 1
ATOM 2179 O O . TYR B 1 115 ? 18.719 3.924 -0.093 1 98.12 115 TYR B O 1
ATOM 2187 N N . THR B 1 116 ? 17.641 2.729 1.4 1 97.31 116 THR B N 1
ATOM 2188 C CA . THR B 1 116 ? 17.391 3.871 2.273 1 97.31 116 THR B CA 1
ATOM 2189 C C . THR B 1 116 ? 18.688 4.438 2.818 1 97.31 116 THR B C 1
ATOM 2191 O O . THR B 1 116 ? 18.922 5.648 2.773 1 97.31 116 THR B O 1
ATOM 2194 N N . PHE B 1 117 ? 19.562 3.631 3.266 1 95.88 117 PHE B N 1
ATOM 2195 C CA . PHE B 1 117 ? 20.828 4.078 3.828 1 95.88 117 PHE B CA 1
ATOM 2196 C C . PHE B 1 117 ? 21.734 4.664 2.744 1 95.88 117 PHE B C 1
ATOM 2198 O O . PHE B 1 117 ? 22.484 5.609 2.994 1 95.88 117 PHE B O 1
ATOM 2205 N N . GLY B 1 118 ? 21.609 4.133 1.601 1 96 118 GLY B N 1
ATOM 2206 C CA . GLY B 1 118 ? 22.5 4.566 0.531 1 96 118 GLY B CA 1
ATOM 2207 C C . GLY B 1 118 ? 21.984 5.789 -0.204 1 96 118 GLY B C 1
ATOM 2208 O O . GLY B 1 118 ? 22.766 6.684 -0.545 1 96 118 GLY B O 1
ATOM 2209 N N . PHE B 1 119 ? 20.688 5.906 -0.455 1 96.38 119 PHE B N 1
ATOM 2210 C CA . PHE B 1 119 ? 20.172 6.938 -1.35 1 96.38 119 PHE B CA 1
ATOM 2211 C C . PHE B 1 119 ? 19.344 7.953 -0.583 1 96.38 119 PHE B C 1
ATOM 2213 O O . PHE B 1 119 ? 19.219 9.102 -1.003 1 96.38 119 PHE B O 1
ATOM 2220 N N . MET B 1 120 ? 18.812 7.566 0.6 1 97.31 120 MET B N 1
ATOM 2221 C CA . MET B 1 120 ? 17.797 8.43 1.217 1 97.31 120 MET B CA 1
ATOM 2222 C C . MET B 1 120 ? 18.312 8.992 2.543 1 97.31 120 MET B C 1
ATOM 2224 O O . MET B 1 120 ? 17.703 9.891 3.115 1 97.31 120 MET B O 1
ATOM 2228 N N . ALA B 1 121 ? 19.375 8.523 3.07 1 96.12 121 ALA B N 1
ATOM 2229 C CA . ALA B 1 121 ? 19.844 8.883 4.41 1 96.12 121 ALA B CA 1
ATOM 2230 C C . ALA B 1 121 ? 20.094 10.391 4.52 1 96.12 121 ALA B C 1
ATOM 2232 O O . ALA B 1 121 ? 19.703 11.016 5.512 1 96.12 121 ALA B O 1
ATOM 2233 N N . GLY B 1 122 ? 20.719 10.945 3.529 1 96.31 122 GLY B N 1
ATOM 2234 C CA . GLY B 1 122 ? 20.969 12.375 3.551 1 96.31 122 GLY B CA 1
ATOM 2235 C C . GLY B 1 122 ? 19.703 13.211 3.629 1 96.31 122 GLY B C 1
ATOM 2236 O O . GLY B 1 122 ? 19.625 14.133 4.438 1 96.31 122 GLY B O 1
ATOM 2237 N N . THR B 1 123 ? 18.781 12.859 2.787 1 96.62 123 THR B N 1
ATOM 2238 C CA . THR B 1 123 ? 17.516 13.57 2.771 1 96.62 123 THR B CA 1
ATOM 2239 C C . THR B 1 123 ? 16.766 13.359 4.082 1 96.62 123 THR B C 1
ATOM 2241 O O . THR B 1 123 ? 16.203 14.297 4.641 1 96.62 123 THR B O 1
ATOM 2244 N N . ASN B 1 124 ? 16.75 12.172 4.559 1 96.81 124 ASN B N 1
ATOM 2245 C CA . ASN B 1 124 ? 16.078 11.852 5.816 1 96.81 124 ASN B CA 1
ATOM 2246 C C . ASN B 1 124 ? 16.672 12.633 6.984 1 96.81 124 ASN B C 1
ATOM 2248 O O . ASN B 1 124 ? 15.945 13.18 7.809 1 96.81 124 ASN B O 1
ATOM 2252 N N . ASP B 1 125 ? 17.922 12.734 7.059 1 95.62 125 ASP B N 1
ATOM 2253 C CA . ASP B 1 125 ? 18.609 13.445 8.141 1 95.62 125 ASP B CA 1
ATOM 2254 C C . ASP B 1 125 ? 18.281 14.938 8.102 1 95.62 125 ASP B C 1
ATOM 2256 O O . ASP B 1 125 ? 18.047 15.555 9.141 1 95.62 125 ASP B O 1
ATOM 2260 N N . LYS B 1 126 ? 18.312 15.461 6.945 1 94.69 126 LYS B N 1
ATOM 2261 C CA . LYS B 1 126 ? 17.984 16.875 6.809 1 94.69 126 LYS B CA 1
ATOM 2262 C C . LYS B 1 126 ? 16.547 17.156 7.227 1 94.69 126 LYS B C 1
ATOM 2264 O O . LYS B 1 126 ? 16.281 18.156 7.906 1 94.69 126 LYS B O 1
ATOM 2269 N N . LEU B 1 127 ? 15.617 16.328 6.84 1 94.75 127 LEU B N 1
ATOM 2270 C CA . LEU B 1 127 ? 14.219 16.5 7.215 1 94.75 127 LEU B CA 1
ATOM 2271 C C . LEU B 1 127 ? 14.031 16.344 8.719 1 94.75 127 LEU B C 1
ATOM 2273 O O . LEU B 1 127 ? 13.273 17.094 9.336 1 94.75 127 LEU B O 1
ATOM 2277 N N . MET B 1 128 ? 14.773 15.422 9.297 1 94.19 128 MET B N 1
ATOM 2278 C CA . MET B 1 128 ? 14.711 15.211 10.742 1 94.19 128 MET B CA 1
ATOM 2279 C C . MET B 1 128 ? 15.219 16.438 11.492 1 94.19 128 MET B C 1
ATOM 2281 O O . MET B 1 128 ? 14.625 16.844 12.492 1 94.19 128 MET B O 1
ATOM 2285 N N . ASP B 1 129 ? 16.219 16.984 10.969 1 92.38 129 ASP B N 1
ATOM 2286 C CA . ASP B 1 129 ? 16.781 18.203 11.57 1 92.38 129 ASP B CA 1
ATOM 2287 C C . ASP B 1 129 ? 15.781 19.359 11.492 1 92.38 129 ASP B C 1
ATOM 2289 O O . ASP B 1 129 ? 15.617 20.094 12.461 1 92.38 129 ASP B O 1
ATOM 2293 N N . LYS B 1 130 ? 15.125 19.438 10.367 1 90.81 130 LYS B N 1
ATOM 2294 C CA . LYS B 1 130 ? 14.164 20.516 10.18 1 90.81 130 LYS B CA 1
ATOM 2295 C C . LYS B 1 130 ? 12.93 20.312 11.055 1 90.81 130 LYS B C 1
ATOM 2297 O O . LYS B 1 130 ? 12.312 21.281 11.5 1 90.81 130 LYS B O 1
ATOM 2302 N N . ALA B 1 131 ? 12.578 19.125 11.266 1 90.5 131 ALA B N 1
ATOM 2303 C CA . ALA B 1 131 ? 11.43 18.812 12.109 1 90.5 131 ALA B CA 1
ATOM 2304 C C . ALA B 1 131 ? 11.703 19.203 13.562 1 90.5 131 ALA B C 1
ATOM 2306 O O . ALA B 1 131 ? 10.773 19.484 14.32 1 90.5 131 ALA B O 1
ATOM 2307 N N . GLY B 1 132 ? 12.906 19.156 13.938 1 86.62 132 GLY B N 1
ATOM 2308 C CA . GLY B 1 132 ? 13.281 19.469 15.312 1 86.62 132 GLY B CA 1
ATOM 2309 C C . GLY B 1 132 ? 13.609 20.938 15.523 1 86.62 132 GLY B C 1
A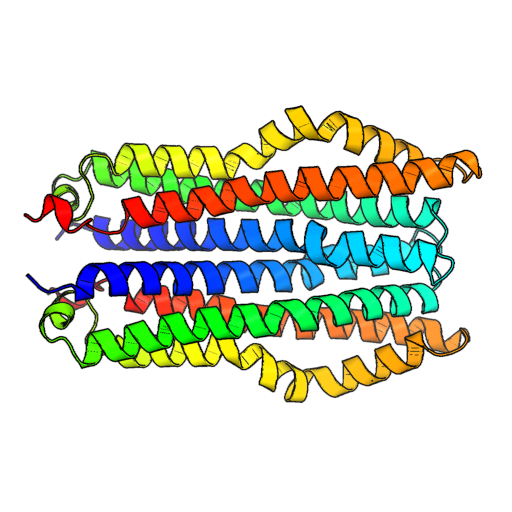TOM 2310 O O . GLY B 1 132 ? 13.766 21.391 16.656 1 86.62 132 GLY B O 1
ATOM 2311 N N . SER B 1 133 ? 13.688 21.703 14.445 1 77.75 133 SER B N 1
ATOM 2312 C CA . SER B 1 133 ? 14.148 23.078 14.547 1 77.75 133 SER B CA 1
ATOM 2313 C C . SER B 1 133 ? 12.977 24.047 14.539 1 77.75 133 SER B C 1
ATOM 2315 O O . SER B 1 133 ? 11.859 23.688 14.164 1 77.75 133 SER B O 1
ATOM 2317 N N . LYS B 1 134 ? 13.328 25.25 15.148 1 71.19 134 LYS B N 1
ATOM 2318 C CA . LYS B 1 134 ? 12.352 26.344 15.086 1 71.19 134 LYS B CA 1
ATOM 2319 C C . LYS B 1 134 ? 12.266 26.922 13.68 1 71.19 134 LYS B C 1
ATOM 2321 O O . LYS B 1 134 ? 13.266 26.969 12.961 1 71.19 134 LYS B O 1
ATOM 2326 N N . ALA B 1 135 ? 11.023 27.125 13.203 1 62.84 135 ALA B N 1
ATOM 2327 C CA . ALA B 1 135 ? 10.672 27.547 11.844 1 62.84 135 ALA B CA 1
ATOM 2328 C C . ALA B 1 135 ? 11.336 28.859 11.484 1 62.84 135 ALA B C 1
ATOM 2330 O O . ALA B 1 135 ? 11.32 29.812 12.273 1 62.84 135 ALA B O 1
ATOM 2331 N N . ASP B 1 136 ? 12.375 28.922 10.688 1 65.12 136 ASP B N 1
ATOM 2332 C CA . ASP B 1 136 ? 12.727 30.156 10 1 65.12 136 ASP B CA 1
ATOM 2333 C C . ASP B 1 136 ? 12.344 30.094 8.523 1 65.12 136 ASP B C 1
ATOM 2335 O O . ASP B 1 136 ? 12.078 29.016 7.996 1 65.12 136 ASP B O 1
ATOM 2339 N N . GLU B 1 137 ? 11.836 31.219 7.887 1 61 137 GLU B N 1
ATOM 2340 C CA . GLU B 1 137 ? 11.375 31.328 6.5 1 61 137 GLU B CA 1
ATOM 2341 C C . GLU B 1 137 ? 12.281 30.531 5.566 1 61 137 GLU B C 1
ATOM 2343 O O . GLU B 1 137 ? 11.805 29.828 4.668 1 61 137 GLU B O 1
ATOM 2348 N N . LYS B 1 138 ? 13.57 30.766 5.633 1 65.75 138 LYS B N 1
ATOM 2349 C CA . LYS B 1 138 ? 14.523 30.031 4.801 1 65.75 138 LYS B CA 1
ATOM 2350 C C . LYS B 1 138 ? 14.375 28.531 4.977 1 65.75 138 LYS B C 1
ATOM 2352 O O . LYS B 1 138 ? 14.523 27.766 4.016 1 65.75 138 LYS B O 1
ATOM 2357 N N . SER B 1 139 ? 13.758 28.156 5.957 1 71.81 139 SER B N 1
ATOM 2358 C CA . SER B 1 139 ? 13.555 26.766 6.312 1 71.81 139 SER B CA 1
ATOM 2359 C C . SER B 1 139 ? 12.344 26.172 5.582 1 71.81 139 SER B C 1
ATOM 2361 O O . SER B 1 139 ? 12.352 25 5.203 1 71.81 139 SER B O 1
ATOM 2363 N N . GLY B 1 140 ? 11.531 27.109 5.125 1 75.88 140 GLY B N 1
ATOM 2364 C CA . GLY B 1 140 ? 10.305 26.625 4.504 1 75.88 140 GLY B CA 1
ATOM 2365 C C . GLY B 1 140 ? 10.523 26.109 3.092 1 75.88 140 GLY B C 1
ATOM 2366 O O . GLY B 1 140 ? 10.086 25 2.76 1 75.88 140 GLY B O 1
ATOM 2367 N N . VAL B 1 141 ? 11.18 26.906 2.287 1 81.44 141 VAL B N 1
ATOM 2368 C CA . VAL B 1 141 ? 11.445 26.516 0.904 1 81.44 141 VAL B CA 1
ATOM 2369 C C . VAL B 1 141 ? 12.312 25.266 0.869 1 81.44 141 VAL B C 1
ATOM 2371 O O . VAL B 1 141 ? 12.094 24.375 0.044 1 81.44 141 VAL B O 1
ATOM 2374 N N . GLU B 1 142 ? 13.141 25.188 1.748 1 89.31 142 GLU B N 1
ATOM 2375 C CA . GLU B 1 142 ? 14.039 24.047 1.814 1 89.31 142 GLU B CA 1
ATOM 2376 C C . GLU B 1 142 ? 13.289 22.766 2.182 1 89.31 142 GLU B C 1
ATOM 2378 O O . GLU B 1 142 ? 13.539 21.703 1.61 1 89.31 142 GLU B O 1
ATOM 2383 N N . VAL B 1 143 ? 12.398 22.875 3.074 1 91.19 143 VAL B N 1
ATOM 2384 C CA . VAL B 1 143 ? 11.633 21.719 3.523 1 91.19 143 VAL B CA 1
ATOM 2385 C C . VAL B 1 143 ? 10.781 21.188 2.375 1 91.19 143 VAL B C 1
ATOM 2387 O O . VAL B 1 143 ? 10.711 19.969 2.154 1 91.19 143 VAL B O 1
ATOM 2390 N N . GLU B 1 144 ? 10.172 22.062 1.687 1 91.75 144 GLU B N 1
ATOM 2391 C CA . GLU B 1 144 ? 9.352 21.625 0.559 1 91.75 144 GLU B CA 1
ATOM 2392 C C . GLU B 1 144 ? 10.203 20.922 -0.497 1 91.75 144 GLU B C 1
ATOM 2394 O O . GLU B 1 144 ? 9.773 19.922 -1.075 1 91.75 144 GLU B O 1
ATOM 2399 N N . ALA B 1 145 ? 11.312 21.469 -0.752 1 93.75 145 ALA B N 1
ATOM 2400 C CA . ALA B 1 145 ? 12.219 20.859 -1.718 1 93.75 145 ALA B CA 1
ATOM 2401 C C . ALA B 1 145 ? 12.672 19.484 -1.244 1 93.75 145 ALA B C 1
ATOM 2403 O O . ALA B 1 145 ? 12.75 18.531 -2.037 1 93.75 145 ALA B O 1
ATOM 2404 N N . LEU B 1 146 ? 13 19.375 -0.005 1 95.44 146 LEU B N 1
ATOM 2405 C CA . LEU B 1 146 ? 13.414 18.094 0.573 1 95.44 146 LEU B CA 1
ATOM 2406 C C . LEU B 1 146 ? 12.281 17.078 0.5 1 95.44 146 LEU B C 1
ATOM 2408 O O . LEU B 1 146 ? 12.508 15.914 0.177 1 95.44 146 LEU B O 1
ATOM 2412 N N . LEU B 1 147 ? 11.086 17.531 0.799 1 95.81 147 LEU B N 1
ATOM 2413 C CA . LEU B 1 147 ? 9.93 16.641 0.722 1 95.81 147 LEU B CA 1
ATOM 2414 C C . LEU B 1 147 ? 9.703 16.172 -0.708 1 95.81 147 LEU B C 1
ATOM 2416 O O . LEU B 1 147 ? 9.414 14.992 -0.937 1 95.81 147 LEU B O 1
ATOM 2420 N N . SER B 1 148 ? 9.836 17.047 -1.631 1 95.56 148 SER B N 1
ATOM 2421 C CA . SER B 1 148 ? 9.664 16.703 -3.039 1 95.56 148 SER B CA 1
ATOM 2422 C C . SER B 1 148 ? 10.727 15.711 -3.498 1 95.56 148 SER B C 1
ATOM 2424 O O . SER B 1 148 ? 10.43 14.773 -4.246 1 95.56 148 SER B O 1
ATOM 2426 N N . TRP B 1 149 ? 11.883 15.945 -3.059 1 96.62 149 TRP B N 1
ATOM 2427 C CA . TRP B 1 149 ? 12.953 15.008 -3.391 1 96.62 149 TRP B CA 1
ATOM 2428 C C . TRP B 1 149 ? 12.727 13.664 -2.709 1 96.62 149 TRP B C 1
ATOM 2430 O O . TRP B 1 149 ? 12.938 12.609 -3.314 1 96.62 149 TRP B O 1
ATOM 2440 N N . TRP B 1 150 ? 12.344 13.703 -1.493 1 97 150 TRP B N 1
ATOM 2441 C CA . TRP B 1 150 ? 12.07 12.492 -0.722 1 97 150 TRP B CA 1
ATOM 2442 C C . TRP B 1 150 ? 11.023 11.633 -1.41 1 97 150 TRP B C 1
ATOM 2444 O O . TRP B 1 150 ? 11.148 10.406 -1.463 1 97 150 TRP B O 1
ATOM 2454 N N . LEU B 1 151 ? 9.93 12.273 -1.889 1 96.44 151 LEU B N 1
ATOM 2455 C CA . LEU B 1 151 ? 8.867 11.477 -2.496 1 96.44 151 LEU B CA 1
ATOM 2456 C C . LEU B 1 151 ? 9.375 10.758 -3.74 1 96.44 151 LEU B C 1
ATOM 2458 O O . LEU B 1 151 ? 8.938 9.641 -4.031 1 96.44 151 LEU B O 1
ATOM 2462 N N . LYS B 1 152 ? 10.297 11.328 -4.484 1 97.19 152 LYS B N 1
ATOM 2463 C CA . LYS B 1 152 ? 10.867 10.672 -5.656 1 97.19 152 LYS B CA 1
ATOM 2464 C C . LYS B 1 152 ? 11.75 9.492 -5.25 1 97.19 152 LYS B C 1
ATOM 2466 O O . LYS B 1 152 ? 11.664 8.414 -5.848 1 97.19 152 LYS B O 1
ATOM 2471 N N . LEU B 1 153 ? 12.602 9.719 -4.297 1 97.62 153 LEU B N 1
ATOM 2472 C CA . LEU B 1 153 ? 13.453 8.648 -3.797 1 97.62 153 LEU B CA 1
ATOM 2473 C C . LEU B 1 153 ? 12.617 7.5 -3.25 1 97.62 153 LEU B C 1
ATOM 2475 O O . LEU B 1 153 ? 12.914 6.328 -3.51 1 97.62 153 LEU B O 1
ATOM 2479 N N . ASN B 1 154 ? 11.586 7.867 -2.482 1 97.88 154 ASN B N 1
ATOM 2480 C CA . ASN B 1 154 ? 10.703 6.867 -1.891 1 97.88 154 ASN B CA 1
ATOM 2481 C C . ASN B 1 154 ? 9.953 6.086 -2.959 1 97.88 154 ASN B C 1
ATOM 2483 O O . ASN B 1 154 ? 9.727 4.883 -2.811 1 97.88 154 ASN B O 1
ATOM 2487 N N . ALA B 1 155 ? 9.57 6.75 -4.004 1 96.94 155 ALA B N 1
ATOM 2488 C CA . ALA B 1 155 ? 8.953 6.047 -5.125 1 96.94 155 ALA B CA 1
ATOM 2489 C C . ALA B 1 155 ? 9.914 5.027 -5.73 1 96.94 155 ALA B C 1
ATOM 2491 O O . ALA B 1 155 ? 9.508 3.928 -6.113 1 96.94 155 ALA B O 1
ATOM 2492 N N . GLY B 1 156 ? 11.164 5.465 -5.891 1 97.69 156 GLY B N 1
ATOM 2493 C CA . GLY B 1 156 ? 12.18 4.516 -6.328 1 97.69 156 GLY B CA 1
ATOM 2494 C C . GLY B 1 156 ? 12.305 3.311 -5.414 1 97.69 156 GLY B C 1
ATOM 2495 O O . GLY B 1 156 ? 12.438 2.18 -5.887 1 97.69 156 GLY B O 1
ATOM 2496 N N . ARG B 1 157 ? 12.234 3.555 -4.145 1 97.88 157 ARG B N 1
ATOM 2497 C CA . ARG B 1 157 ? 12.281 2.488 -3.15 1 97.88 157 ARG B CA 1
ATOM 2498 C C . ARG B 1 157 ? 11.109 1.525 -3.318 1 97.88 157 ARG B C 1
ATOM 2500 O O . ARG B 1 157 ? 11.281 0.31 -3.197 1 97.88 157 ARG B O 1
ATOM 2507 N N . ALA B 1 158 ? 9.945 2.043 -3.557 1 97.56 158 ALA B N 1
ATOM 2508 C CA . ALA B 1 158 ? 8.727 1.25 -3.699 1 97.56 158 ALA B CA 1
ATOM 2509 C C . ALA B 1 158 ? 8.812 0.326 -4.91 1 97.56 158 ALA B C 1
ATOM 2511 O O . ALA B 1 158 ? 8.109 -0.685 -4.98 1 97.56 158 ALA B O 1
ATOM 2512 N N . LEU B 1 159 ? 9.648 0.677 -5.871 1 97.38 159 LEU B N 1
ATOM 2513 C CA . LEU B 1 159 ? 9.797 -0.131 -7.078 1 97.38 159 LEU B CA 1
ATOM 2514 C C . LEU B 1 159 ? 10.539 -1.431 -6.773 1 97.38 159 LEU B C 1
ATOM 2516 O O . LEU B 1 159 ? 10.367 -2.428 -7.477 1 97.38 159 LEU B O 1
ATOM 2520 N N . LEU B 1 160 ? 11.344 -1.399 -5.789 1 98.12 160 LEU B N 1
ATOM 2521 C CA . LEU B 1 160 ? 12.133 -2.588 -5.473 1 98.12 160 LEU B CA 1
ATOM 2522 C C . LEU B 1 160 ? 11.227 -3.768 -5.148 1 98.12 160 LEU B C 1
ATOM 2524 O O . LEU B 1 160 ? 11.258 -4.789 -5.84 1 98.12 160 LEU B O 1
ATOM 2528 N N . PRO B 1 161 ? 10.359 -3.641 -4.152 1 98.12 161 PRO B N 1
ATOM 2529 C CA . PRO B 1 161 ? 9.477 -4.777 -3.891 1 98.12 161 PRO B CA 1
ATOM 2530 C C . PRO B 1 161 ? 8.5 -5.035 -5.035 1 98.12 161 PRO B C 1
ATOM 2532 O O . PRO B 1 161 ? 8.078 -6.18 -5.246 1 98.12 161 PRO B O 1
ATOM 2535 N N . LEU B 1 162 ? 8.125 -4.027 -5.777 1 95.62 162 LEU B N 1
ATOM 2536 C CA . LEU B 1 162 ? 7.258 -4.25 -6.926 1 95.62 162 LEU B CA 1
ATOM 2537 C C . LEU B 1 162 ? 7.93 -5.156 -7.953 1 95.62 162 LEU B C 1
ATOM 2539 O O . LEU B 1 162 ? 7.332 -6.133 -8.406 1 95.62 162 LEU B O 1
ATOM 2543 N N . VAL B 1 163 ? 9.141 -4.824 -8.305 1 96.38 163 VAL B N 1
ATOM 2544 C CA . VAL B 1 163 ? 9.906 -5.637 -9.25 1 96.38 163 VAL B CA 1
ATOM 2545 C C . VAL B 1 163 ? 10.141 -7.023 -8.656 1 96.38 163 VAL B C 1
ATOM 2547 O O . VAL B 1 163 ? 10.117 -8.023 -9.383 1 96.38 163 VAL B O 1
ATOM 2550 N N . ALA B 1 164 ? 10.383 -7.031 -7.379 1 97.06 164 ALA B N 1
ATOM 2551 C CA . ALA B 1 164 ? 10.531 -8.32 -6.711 1 97.06 164 ALA B CA 1
ATOM 2552 C C . ALA B 1 164 ? 9.305 -9.203 -6.934 1 97.06 164 ALA B C 1
ATOM 2554 O O . ALA B 1 164 ? 9.438 -10.391 -7.234 1 97.06 164 ALA B O 1
ATOM 2555 N N . GLY B 1 165 ? 8.156 -8.633 -6.715 1 92.88 165 GLY B N 1
ATOM 2556 C CA . GLY B 1 165 ? 6.922 -9.367 -6.969 1 92.88 165 GLY B CA 1
ATOM 2557 C C . GLY B 1 165 ? 6.82 -9.883 -8.391 1 92.88 165 GLY B C 1
ATOM 2558 O O . GLY B 1 165 ? 6.402 -11.023 -8.617 1 92.88 165 GLY B O 1
ATOM 2559 N N . LEU B 1 166 ? 7.191 -9.086 -9.281 1 89.12 166 LEU B N 1
ATOM 2560 C CA . LEU B 1 166 ? 7.137 -9.477 -10.688 1 89.12 166 LEU B CA 1
ATOM 2561 C C . LEU B 1 166 ? 8.133 -10.594 -10.977 1 89.12 166 LEU B C 1
ATOM 2563 O O . LEU B 1 166 ? 7.809 -11.555 -11.68 1 89.12 166 LEU B O 1
ATOM 2567 N N . VAL B 1 167 ? 9.336 -10.484 -10.484 1 92.12 167 VAL B N 1
ATOM 2568 C CA . VAL B 1 167 ? 10.336 -11.531 -10.641 1 92.12 167 VAL B CA 1
ATOM 2569 C C . VAL B 1 167 ? 9.836 -12.828 -10.008 1 92.12 167 VAL B C 1
ATOM 2571 O O . VAL B 1 167 ? 9.992 -13.906 -10.586 1 92.12 167 VAL B O 1
ATOM 2574 N N . GLY B 1 168 ? 9.297 -12.688 -8.789 1 89.56 168 GLY B N 1
ATOM 2575 C CA . GLY B 1 168 ? 8.719 -13.852 -8.141 1 89.56 168 GLY B CA 1
ATOM 2576 C C . GLY B 1 168 ? 7.605 -14.492 -8.938 1 89.56 168 GLY B C 1
ATOM 2577 O O . GLY B 1 168 ? 7.473 -15.719 -8.961 1 89.56 168 GLY B O 1
ATOM 2578 N N . LEU B 1 169 ? 6.852 -13.68 -9.562 1 82.75 169 LEU B N 1
ATOM 2579 C CA . LEU B 1 169 ? 5.75 -14.188 -10.375 1 82.75 169 LEU B CA 1
ATOM 2580 C C . LEU B 1 169 ? 6.277 -14.945 -11.586 1 82.75 169 LEU B C 1
ATOM 2582 O O . LEU B 1 169 ? 5.734 -15.992 -11.953 1 82.75 169 LEU B O 1
ATOM 2586 N N . VAL B 1 170 ? 7.254 -14.469 -12.234 1 82.69 170 VAL B N 1
ATOM 2587 C CA . VAL B 1 170 ? 7.875 -15.148 -13.359 1 82.69 170 VAL B CA 1
ATOM 2588 C C . VAL B 1 170 ? 8.477 -16.469 -12.898 1 82.69 170 VAL B C 1
ATOM 2590 O O . VAL B 1 170 ? 8.398 -17.484 -13.609 1 82.69 170 VAL B O 1
ATOM 2593 N N . ALA B 1 171 ? 9.031 -16.453 -11.773 1 85.38 171 ALA B N 1
ATOM 2594 C CA . ALA B 1 171 ? 9.609 -17.672 -11.219 1 85.38 171 ALA B CA 1
ATOM 2595 C C . ALA B 1 171 ? 8.531 -18.719 -10.961 1 85.38 171 ALA B C 1
ATOM 2597 O O . ALA B 1 171 ? 8.805 -19.922 -11 1 85.38 171 ALA B O 1
ATOM 2598 N N . ALA B 1 172 ? 7.402 -18.25 -10.633 1 77.38 172 ALA B N 1
ATOM 2599 C CA . ALA B 1 172 ? 6.316 -19.141 -10.242 1 77.38 172 ALA B CA 1
ATOM 2600 C C . ALA B 1 172 ? 5.57 -19.656 -11.469 1 77.38 172 ALA B C 1
ATOM 2602 O O . ALA B 1 172 ? 4.816 -20.625 -11.375 1 77.38 172 ALA B O 1
ATOM 2603 N N . THR B 1 173 ? 5.555 -18.953 -12.539 1 70.5 173 THR B N 1
ATOM 2604 C CA . THR B 1 173 ? 4.781 -19.344 -13.719 1 70.5 173 THR B CA 1
ATOM 2605 C C . THR B 1 173 ? 5.641 -20.125 -14.695 1 70.5 173 THR B C 1
ATOM 2607 O O . THR B 1 173 ? 6.785 -19.75 -14.969 1 70.5 173 THR B O 1
ATOM 2610 N N . PRO B 1 174 ? 5.207 -21.469 -14.883 1 58.09 174 PRO B N 1
ATOM 2611 C CA . PRO B 1 174 ? 5.934 -22.25 -15.883 1 58.09 174 PRO B CA 1
ATOM 2612 C C . PRO B 1 174 ? 5.93 -21.594 -17.266 1 58.09 174 PRO B C 1
ATOM 2614 O O . PRO B 1 174 ? 4.895 -21.078 -17.703 1 58.09 174 PRO B O 1
ATOM 2617 N N . TRP B 1 175 ? 6.879 -20.766 -17.5 1 48.78 175 TRP B N 1
ATOM 2618 C CA . TRP B 1 175 ? 6.918 -20.188 -18.844 1 48.78 175 TRP B CA 1
ATOM 2619 C C . TRP B 1 175 ? 6.766 -21.266 -19.906 1 48.78 175 TRP B C 1
ATOM 2621 O O . TRP B 1 175 ? 7.43 -22.297 -19.859 1 48.78 175 TRP B O 1
ATOM 2631 N N . PRO B 1 176 ? 5.527 -21.203 -20.562 1 44.56 176 PRO B N 1
ATOM 2632 C CA . PRO B 1 176 ? 5.375 -22.172 -21.656 1 44.56 176 PRO B CA 1
ATOM 2633 C C . PRO B 1 176 ? 6.656 -22.359 -22.469 1 44.56 176 PRO B C 1
ATOM 2635 O O . PRO B 1 176 ? 6.84 -23.406 -23.109 1 44.56 176 PRO B O 1
ATOM 2638 N N . LEU B 1 177 ? 7.336 -21.375 -22.656 1 37.75 177 LEU B N 1
ATOM 2639 C CA . LEU B 1 177 ? 8.422 -21.578 -23.609 1 37.75 177 LEU B CA 1
ATOM 2640 C C . LEU B 1 177 ? 9.258 -22.797 -23.203 1 37.75 177 LEU B C 1
ATOM 2642 O O . LEU B 1 177 ? 9.945 -23.391 -24.047 1 37.75 177 LEU B O 1
ATOM 2646 N N . GLU B 1 178 ? 9.336 -23.109 -22 1 39.28 178 GLU B N 1
ATOM 2647 C CA . GLU B 1 178 ? 10.156 -24.281 -21.766 1 39.28 178 GLU B CA 1
ATOM 2648 C C . GLU B 1 178 ? 9.336 -25.562 -21.891 1 39.28 178 GLU B C 1
ATOM 2650 O O . GLU B 1 178 ? 9.891 -26.672 -21.844 1 39.28 178 GLU B O 1
ATOM 2655 N N . MET B 1 179 ? 8.078 -25.469 -21.844 1 36.88 179 MET B N 1
ATOM 2656 C CA . MET B 1 179 ? 7.34 -26.703 -22.062 1 36.88 179 MET B CA 1
ATOM 2657 C C . MET B 1 179 ? 7.41 -27.141 -23.516 1 36.88 179 MET B C 1
ATOM 2659 O O . MET B 1 179 ? 6.914 -28.203 -23.891 1 36.88 179 MET B O 1
ATOM 2663 N N . ILE B 1 180 ? 7.75 -26.281 -24.438 1 31.75 180 ILE B N 1
ATOM 2664 C CA . ILE B 1 180 ? 8.039 -26.812 -25.766 1 31.75 180 ILE B CA 1
ATOM 2665 C C . ILE B 1 180 ? 9.469 -27.359 -25.812 1 31.75 180 ILE B C 1
ATOM 2667 O O . ILE B 1 180 ? 10.406 -26.672 -25.391 1 31.75 180 ILE B O 1
#

Sequence (360 aa):
MSTHPTAFCVAQVVGLSGAAFLSGKIFSLSTVVVPAIIQATREDQLPVTTAAKIWRNLYTRGKAQAPPIAAVTSAAFLYCAWAVRSSPSLAPWTPRNSSSMYCTAAALTLGIVPYTFGFMAGTNDKLMDKAGSKADEKSGVEVEALLSWWLKLNAGRALLPLVAGLVGLVAATPWPLEMIMSTHPTAFCVAQVVGLSGAAFLSGKIFSLSTVVVPAIIQATREDQLPVTTAAKIWRNLYTRGKAQAPPIAAVTSAAFLYCAWAVRSSPSLAPWTPRNSSSMYCTAAALTLGIVPYTFGFMAGTNDKLMDKAGSKADEKSGVEVEALLSWWLKLNAGRALLPLVAGLVGLVAATPWPLEMI

Radius of gyration: 22.17 Å; Cα contacts (8 Å, |Δi|>4): 547; chains: 2; bounding box: 45×69×49 Å